Protein AF-A0A4J2AGI1-F1 (afdb_monomer_lite)

Structure (mmCIF, N/CA/C/O backbone):
data_AF-A0A4J2AGI1-F1
#
_entry.id   AF-A0A4J2AGI1-F1
#
loop_
_atom_site.group_PDB
_atom_site.id
_atom_site.type_symbol
_atom_site.label_atom_id
_atom_site.label_alt_id
_atom_site.label_comp_id
_atom_site.label_asym_id
_atom_site.label_entity_id
_atom_site.label_seq_id
_atom_site.pdbx_PDB_ins_code
_atom_site.Cartn_x
_atom_site.Cartn_y
_atom_site.Cartn_z
_atom_site.occupancy
_atom_site.B_iso_or_equiv
_atom_site.auth_seq_id
_atom_site.auth_comp_id
_atom_site.auth_asym_id
_atom_site.auth_atom_id
_atom_site.pdbx_PDB_model_num
ATOM 1 N N . MET A 1 1 ? -63.709 1.664 -23.339 1.00 34.25 1 MET A N 1
ATOM 2 C CA . MET A 1 1 ? -62.750 1.274 -22.285 1.00 34.25 1 MET A CA 1
ATOM 3 C C . MET A 1 1 ? -61.351 1.626 -22.786 1.00 34.25 1 MET A C 1
ATOM 5 O O . MET A 1 1 ? -61.022 1.152 -23.857 1.00 34.25 1 MET A O 1
ATOM 9 N N . ASN A 1 2 ? -60.652 2.534 -22.078 1.00 32.28 2 ASN A N 1
ATOM 10 C CA . ASN A 1 2 ? -59.191 2.783 -21.959 1.00 32.28 2 ASN A CA 1
ATOM 11 C C . ASN A 1 2 ? -58.245 2.462 -23.140 1.00 32.28 2 ASN A C 1
ATOM 13 O O . ASN A 1 2 ? -58.296 1.367 -23.664 1.00 32.28 2 ASN A O 1
ATOM 17 N N . LYS A 1 3 ? -57.196 3.211 -23.510 1.00 41.03 3 LYS A N 1
ATOM 18 C CA . LYS A 1 3 ? -56.426 4.419 -23.096 1.00 41.03 3 LYS A CA 1
ATOM 19 C C . LYS A 1 3 ? -55.188 4.329 -24.048 1.00 41.03 3 LYS A C 1
ATOM 21 O O . LYS A 1 3 ? -54.791 3.216 -24.353 1.00 41.03 3 LYS A O 1
ATOM 26 N N . LYS A 1 4 ? -54.497 5.331 -24.591 1.00 35.00 4 LYS A N 1
ATOM 27 C CA . LYS A 1 4 ? -53.924 6.588 -24.091 1.00 35.00 4 LYS A CA 1
ATOM 28 C C . LYS A 1 4 ? -53.302 7.296 -25.314 1.00 35.00 4 LYS A C 1
ATOM 30 O O . LYS A 1 4 ? -52.856 6.641 -26.249 1.00 35.00 4 LYS A O 1
ATOM 35 N N . LYS A 1 5 ? -53.252 8.625 -25.258 1.00 47.88 5 LYS A N 1
ATOM 36 C CA . LYS A 1 5 ? -52.569 9.518 -26.205 1.00 47.88 5 LYS A CA 1
ATOM 37 C C . LYS A 1 5 ? -51.050 9.288 -26.181 1.00 47.88 5 LYS A C 1
ATOM 39 O O . LYS A 1 5 ? -50.506 9.131 -25.090 1.00 47.88 5 LYS A O 1
ATOM 44 N N . LEU A 1 6 ? -50.378 9.402 -27.329 1.00 32.31 6 LEU A N 1
ATOM 45 C CA . LEU A 1 6 ? -48.965 9.785 -27.370 1.00 32.31 6 LEU A CA 1
ATOM 46 C C . LEU A 1 6 ? -48.801 10.995 -28.293 1.00 32.31 6 LEU A C 1
ATOM 48 O O . LEU A 1 6 ? -49.177 10.961 -29.462 1.00 32.31 6 LEU A O 1
ATOM 52 N N . LEU A 1 7 ? -48.308 12.077 -27.700 1.00 28.56 7 LEU A N 1
ATOM 53 C CA . LEU A 1 7 ? -47.968 13.338 -28.338 1.00 28.56 7 LEU A CA 1
ATOM 54 C C . LEU A 1 7 ? -46.521 13.235 -28.840 1.00 28.56 7 LEU A C 1
ATOM 56 O O . LEU A 1 7 ? -45.643 12.792 -28.101 1.00 28.56 7 LEU A O 1
ATOM 60 N N . VAL A 1 8 ? -46.298 13.641 -30.084 1.00 38.62 8 VAL A N 1
ATOM 61 C CA . VAL A 1 8 ? -44.985 13.801 -30.718 1.00 38.62 8 VAL A CA 1
ATOM 62 C C . VAL A 1 8 ? -44.368 15.127 -30.258 1.00 38.62 8 VAL A C 1
ATOM 64 O O . VAL A 1 8 ? -45.059 16.141 -30.275 1.00 38.62 8 VAL A O 1
ATOM 67 N N . CYS A 1 9 ? -43.073 15.140 -29.927 1.00 27.78 9 CYS A N 1
ATOM 68 C CA . CYS A 1 9 ? -42.240 16.346 -29.977 1.00 27.78 9 CYS A CA 1
ATOM 69 C C . CYS A 1 9 ? -40.932 16.020 -30.706 1.00 27.78 9 CYS A C 1
ATOM 71 O O . CYS A 1 9 ? -40.222 15.082 -30.352 1.00 27.78 9 CYS A O 1
ATOM 73 N N . ALA A 1 10 ? -40.684 16.788 -31.763 1.00 33.75 10 ALA A N 1
ATOM 74 C CA . ALA A 1 10 ? -39.599 16.657 -32.720 1.00 33.75 10 ALA A CA 1
ATOM 75 C C . ALA A 1 10 ? -38.269 17.222 -32.196 1.00 33.75 10 ALA A C 1
ATOM 77 O O . ALA A 1 10 ? -38.260 18.171 -31.415 1.00 33.75 10 ALA A O 1
ATOM 78 N N . VAL A 1 11 ? -37.155 16.724 -32.738 1.00 26.16 11 VAL A N 1
ATOM 79 C CA . VAL A 1 11 ? -35.930 17.518 -32.895 1.00 26.16 11 VAL A CA 1
ATOM 80 C C . VAL A 1 11 ? -35.631 17.578 -34.387 1.00 26.16 11 VAL A C 1
ATOM 82 O O . VAL A 1 11 ? -35.479 16.555 -35.051 1.00 26.16 11 VAL A O 1
ATOM 85 N N . ALA A 1 12 ? -35.646 18.798 -34.912 1.00 35.53 12 ALA A N 1
ATOM 86 C CA . ALA A 1 12 ? -35.369 19.121 -36.298 1.00 35.53 12 ALA A CA 1
ATOM 87 C C . ALA A 1 12 ? -33.876 18.937 -36.607 1.00 35.53 12 ALA A C 1
ATOM 89 O O . ALA A 1 12 ? -33.026 19.426 -35.866 1.00 35.53 12 ALA A O 1
ATOM 90 N N . LEU A 1 13 ? -33.569 18.295 -37.735 1.00 28.47 13 LEU A N 1
ATOM 91 C CA . LEU A 1 13 ? -32.273 18.419 -38.396 1.00 28.47 13 LEU A CA 1
ATOM 92 C C . LEU A 1 13 ? -32.445 19.379 -39.570 1.00 28.47 13 LEU A C 1
ATOM 94 O O . LEU A 1 13 ? -33.208 19.129 -40.503 1.00 28.47 13 LEU A O 1
ATOM 98 N N . SER A 1 14 ? -31.763 20.516 -39.464 1.00 35.59 14 SER A N 1
ATOM 99 C CA . SER A 1 14 ? -31.650 21.530 -40.501 1.00 35.59 14 SER A CA 1
ATOM 100 C C . SER A 1 14 ? -31.028 20.940 -41.763 1.00 35.59 14 SER A C 1
ATOM 102 O O . SER A 1 14 ? -29.956 20.338 -41.735 1.00 35.59 14 SER A O 1
ATOM 104 N N . THR A 1 15 ? -31.724 21.169 -42.866 1.00 38.09 15 THR A N 1
ATOM 105 C CA . THR A 1 15 ? -31.337 20.908 -44.247 1.00 38.09 15 THR A CA 1
ATOM 106 C C . THR A 1 15 ? -29.978 21.509 -44.604 1.00 38.09 15 THR A C 1
ATOM 108 O O . THR A 1 15 ? -29.780 22.713 -44.440 1.00 38.09 15 THR A O 1
ATOM 111 N N . VAL A 1 16 ? -29.109 20.718 -45.233 1.00 34.44 16 VAL A N 1
ATOM 112 C CA . VAL A 1 16 ? -28.190 21.230 -46.258 1.00 34.44 16 VAL A CA 1
ATOM 113 C C . VAL A 1 16 ? -28.470 20.422 -47.516 1.00 34.44 16 VAL A C 1
ATOM 115 O O . VAL A 1 16 ? -28.308 19.205 -47.540 1.00 34.44 16 VAL A O 1
ATOM 118 N N . GLY A 1 17 ? -29.036 21.109 -48.505 1.00 38.81 17 GLY A N 1
ATOM 119 C CA . GLY A 1 17 ? -29.534 20.513 -49.732 1.00 38.81 17 GLY A CA 1
ATOM 120 C C . GLY A 1 17 ? -28.419 19.984 -50.623 1.00 38.81 17 GLY A C 1
ATOM 121 O O . GLY A 1 17 ? -27.343 20.569 -50.719 1.00 38.81 17 GLY A O 1
ATOM 122 N N . VAL A 1 18 ? -28.735 18.911 -51.338 1.00 35.31 18 VAL A N 1
ATOM 123 C CA . VAL A 1 18 ? -28.045 18.541 -52.569 1.00 35.31 18 VAL A CA 1
ATOM 124 C C . VAL A 1 18 ? -29.117 18.422 -53.644 1.00 35.31 18 VAL A C 1
ATOM 126 O O . VAL A 1 18 ? -30.102 17.703 -53.483 1.00 35.31 18 VAL A O 1
ATOM 129 N N . VAL A 1 19 ? -28.942 19.212 -54.701 1.00 33.69 19 VAL A N 1
ATOM 130 C CA . VAL A 1 19 ? -29.772 19.219 -55.906 1.00 33.69 19 VAL A CA 1
ATOM 131 C C . VAL A 1 19 ? -29.754 17.824 -56.527 1.00 33.69 19 VAL A C 1
ATOM 133 O O . VAL A 1 19 ? -28.694 17.263 -56.797 1.00 33.69 19 VAL A O 1
ATOM 136 N N . SER A 1 20 ? -30.942 17.267 -56.732 1.00 36.00 20 SER A N 1
ATOM 137 C CA . SER A 1 20 ? -31.184 15.981 -57.369 1.00 36.00 20 SER A CA 1
ATOM 138 C C . SER A 1 20 ? -31.114 16.095 -58.893 1.00 36.00 20 SER A C 1
ATOM 140 O O . SER A 1 20 ? -31.719 16.980 -59.492 1.00 36.00 20 SER A O 1
ATOM 142 N N . THR A 1 21 ? -30.448 15.136 -59.536 1.00 38.19 21 THR A N 1
ATOM 143 C CA . THR A 1 21 ? -30.857 14.677 -60.869 1.00 38.19 21 THR A CA 1
ATOM 144 C C . THR A 1 21 ? -31.382 13.255 -60.694 1.00 38.19 21 THR A C 1
ATOM 146 O O . THR A 1 21 ? -30.681 12.371 -60.209 1.00 38.19 21 THR A O 1
ATOM 149 N N . ILE A 1 22 ? -32.679 13.093 -60.945 1.00 40.16 22 ILE A N 1
ATOM 150 C CA . ILE A 1 22 ? -33.419 11.832 -60.865 1.00 40.16 22 ILE A CA 1
ATOM 151 C C . ILE A 1 22 ? -33.394 11.181 -62.246 1.00 40.16 22 ILE A C 1
ATOM 153 O O . ILE A 1 22 ? -33.751 11.834 -63.224 1.00 40.16 22 ILE A O 1
ATOM 157 N N . ASP A 1 23 ? -33.019 9.906 -62.314 1.00 30.36 23 ASP A N 1
ATOM 158 C CA . ASP A 1 23 ? -33.399 9.048 -63.433 1.00 30.36 23 ASP A CA 1
ATOM 159 C C . ASP A 1 23 ? -34.321 7.933 -62.925 1.00 30.36 23 ASP A C 1
ATOM 161 O O . ASP A 1 23 ? -34.287 7.524 -61.761 1.00 30.36 23 ASP A O 1
ATOM 165 N N . THR A 1 24 ? -35.239 7.542 -63.793 1.00 46.44 24 THR A N 1
ATOM 166 C CA . THR A 1 24 ? -36.521 6.918 -63.476 1.00 46.44 24 THR A CA 1
ATOM 167 C C . THR A 1 24 ? -36.356 5.423 -63.225 1.00 46.44 24 THR A C 1
ATOM 169 O O . THR A 1 24 ? -36.633 4.594 -64.082 1.00 46.44 24 THR A O 1
ATOM 172 N N . ALA A 1 25 ? -35.928 5.061 -62.022 1.00 40.94 25 ALA A N 1
ATOM 173 C CA . ALA A 1 25 ? -36.174 3.756 -61.420 1.00 40.94 25 ALA A CA 1
ATOM 174 C C . ALA A 1 25 ? -36.061 3.929 -59.906 1.00 40.94 25 ALA A C 1
ATOM 176 O O . ALA A 1 25 ? -35.028 4.360 -59.403 1.00 40.94 25 ALA A O 1
ATOM 177 N N . GLY A 1 26 ? -37.143 3.654 -59.178 1.00 43.38 26 GLY A N 1
ATOM 178 C CA . GLY A 1 26 ? -37.240 3.852 -57.731 1.00 43.38 26 GLY A CA 1
ATOM 179 C C . GLY A 1 26 ? -36.349 2.908 -56.923 1.00 43.38 26 GLY A C 1
ATOM 180 O O . GLY A 1 26 ? -36.850 2.017 -56.246 1.00 43.38 26 GLY A O 1
ATOM 181 N N . VAL A 1 27 ? -35.038 3.123 -56.964 1.00 38.75 27 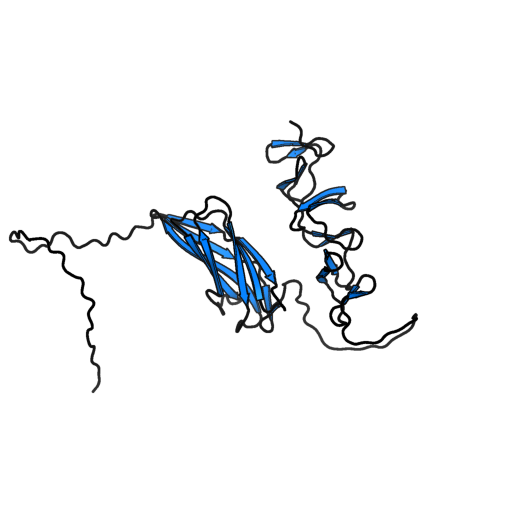VAL A N 1
ATOM 182 C CA . VAL A 1 27 ? -34.064 2.550 -56.040 1.00 38.75 27 VAL A CA 1
ATOM 183 C C . VAL A 1 27 ? -33.164 3.698 -55.622 1.00 38.75 27 VAL A C 1
ATOM 185 O O . VAL A 1 27 ? -32.377 4.193 -56.419 1.00 38.75 27 VAL A O 1
ATOM 188 N N . LEU A 1 28 ? -33.300 4.147 -54.377 1.00 39.59 28 LEU A N 1
ATOM 189 C CA . LEU A 1 28 ? -32.298 5.008 -53.762 1.00 39.59 28 LEU A CA 1
ATOM 190 C C . LEU A 1 28 ? -31.005 4.180 -53.657 1.00 39.59 28 LEU A C 1
ATOM 192 O O . LEU A 1 28 ? -30.997 3.209 -52.893 1.00 39.59 28 LEU A O 1
ATOM 196 N N . PRO A 1 29 ? -29.914 4.490 -54.384 1.00 42.41 29 PRO A N 1
ATOM 197 C CA . PRO A 1 29 ? -28.618 4.001 -53.961 1.00 42.41 29 PRO A CA 1
ATOM 198 C C . PRO A 1 29 ? -28.265 4.792 -52.698 1.00 42.41 29 PRO A C 1
ATOM 200 O O . PRO A 1 29 ? -28.621 5.960 -52.574 1.00 42.41 29 PRO A O 1
ATOM 203 N N . PHE A 1 30 ? -27.553 4.178 -51.765 1.00 43.00 30 PHE A N 1
ATOM 204 C CA . PHE A 1 30 ? -27.130 4.799 -50.505 1.00 43.00 30 PHE A CA 1
ATOM 205 C C . PHE A 1 30 ? -28.230 4.856 -49.438 1.00 43.00 30 PHE A C 1
ATOM 207 O O . PHE A 1 30 ? -28.726 5.902 -49.024 1.00 43.00 30 PHE A O 1
ATOM 214 N N . SER A 1 31 ? -28.512 3.677 -48.882 1.00 44.78 31 SER A N 1
ATOM 215 C CA . SER A 1 31 ? -28.779 3.598 -47.448 1.00 44.78 31 SER A CA 1
ATOM 216 C C . SER A 1 31 ? -27.570 4.210 -46.733 1.00 44.78 31 SER A C 1
ATOM 218 O O . SER A 1 31 ? -26.442 3.789 -46.993 1.00 44.78 31 SER A O 1
ATOM 220 N N . ALA A 1 32 ? -27.775 5.211 -45.874 1.00 39.62 32 ALA A N 1
ATOM 221 C CA . ALA A 1 32 ? -26.716 5.705 -45.003 1.00 39.62 32 ALA A CA 1
ATOM 222 C C . ALA A 1 32 ? -26.249 4.532 -44.128 1.00 39.62 32 ALA A C 1
ATOM 224 O O . ALA A 1 32 ? -26.933 4.139 -43.185 1.00 39.62 32 ALA A O 1
ATOM 225 N N . GLN A 1 33 ? -25.125 3.911 -44.487 1.00 38.88 33 GLN A N 1
ATOM 226 C CA . GLN A 1 33 ? -24.438 2.996 -43.593 1.00 38.88 33 GLN A CA 1
ATOM 227 C C . GLN A 1 33 ? -23.827 3.860 -42.502 1.00 38.88 33 GLN A C 1
ATOM 229 O O . GLN A 1 33 ? -22.860 4.586 -42.732 1.00 38.88 33 GLN A O 1
ATOM 234 N N . THR A 1 34 ? -24.411 3.810 -41.310 1.00 39.75 34 THR A N 1
ATOM 235 C CA . THR A 1 34 ? -23.716 4.231 -40.102 1.00 39.75 34 THR A CA 1
ATOM 236 C C . THR A 1 34 ? -22.490 3.331 -39.991 1.00 39.75 34 THR A C 1
ATOM 238 O O . THR A 1 34 ? -22.603 2.156 -39.644 1.00 39.75 34 THR A O 1
ATOM 241 N N . VAL A 1 35 ? -21.321 3.846 -40.373 1.00 37.91 35 VAL A N 1
ATOM 242 C CA . VAL A 1 35 ? -20.049 3.159 -40.154 1.00 37.91 35 VAL A CA 1
ATOM 243 C C . VAL A 1 35 ? -19.810 3.207 -38.650 1.00 37.91 35 VAL A C 1
ATOM 245 O O . VAL A 1 35 ? -19.281 4.183 -38.124 1.00 37.91 35 VAL A O 1
ATOM 248 N N . HIS A 1 36 ? -20.269 2.186 -37.931 1.00 48.62 36 HIS A N 1
ATOM 249 C CA . HIS A 1 36 ? -19.737 1.928 -36.603 1.00 48.62 36 HIS A CA 1
ATOM 250 C C . HIS A 1 36 ? -18.261 1.589 -36.793 1.00 48.62 36 HIS A C 1
ATOM 252 O O . HIS A 1 36 ? -17.931 0.719 -37.599 1.00 48.62 36 HIS A O 1
ATOM 258 N N . ALA A 1 37 ? -17.372 2.308 -36.106 1.00 55.41 37 ALA A N 1
ATOM 259 C CA . ALA A 1 37 ? -15.981 1.900 -36.025 1.00 55.41 37 ALA A CA 1
ATOM 260 C C . ALA A 1 37 ? -15.965 0.485 -35.433 1.00 55.41 37 ALA A C 1
ATOM 262 O O . ALA A 1 37 ? -16.316 0.283 -34.272 1.00 55.41 37 ALA A O 1
ATOM 263 N N . GLU A 1 38 ? -15.661 -0.507 -36.264 1.00 67.75 38 GLU A N 1
ATOM 264 C CA . GLU A 1 38 ? -15.631 -1.895 -35.830 1.00 67.75 38 GLU A CA 1
ATOM 265 C C . GLU A 1 38 ? -14.458 -2.052 -34.855 1.00 67.75 38 GLU A C 1
ATOM 267 O O . GLU A 1 38 ? -13.314 -1.723 -35.186 1.00 67.75 38 GLU A O 1
ATOM 272 N N . ILE A 1 39 ? -14.743 -2.484 -33.623 1.00 72.31 39 ILE A N 1
ATOM 273 C CA . ILE A 1 39 ? -13.706 -2.825 -32.646 1.00 72.31 39 ILE A CA 1
ATOM 274 C C . ILE A 1 39 ? -13.071 -4.126 -33.124 1.00 72.31 39 ILE A C 1
ATOM 276 O O . ILE A 1 39 ? -13.698 -5.181 -33.128 1.00 72.31 39 ILE A O 1
ATOM 280 N N . THR A 1 40 ? -11.809 -4.046 -33.518 1.00 76.38 40 THR A N 1
ATOM 281 C CA . THR A 1 40 ? -11.057 -5.168 -34.093 1.00 76.38 40 THR A CA 1
ATOM 282 C C . THR A 1 40 ? -10.343 -6.005 -33.033 1.00 76.38 40 THR A C 1
ATOM 284 O O . THR A 1 40 ? -10.025 -7.169 -33.274 1.00 76.38 40 THR A O 1
ATOM 287 N N . ARG A 1 41 ? -10.083 -5.430 -31.849 1.00 83.06 41 ARG A N 1
ATOM 288 C CA . ARG A 1 41 ? -9.407 -6.099 -30.728 1.00 83.06 41 ARG A CA 1
ATOM 289 C C . ARG A 1 41 ? -9.730 -5.429 -29.390 1.00 83.06 41 ARG A C 1
ATOM 291 O O . ARG A 1 41 ? -10.002 -4.233 -29.338 1.00 83.06 41 ARG A O 1
ATOM 298 N N . THR A 1 42 ? -9.643 -6.195 -28.303 1.00 84.75 42 THR A N 1
ATOM 299 C CA . THR A 1 42 ? -9.698 -5.696 -26.920 1.00 84.75 42 THR A CA 1
ATOM 300 C C . THR A 1 42 ? -8.341 -5.859 -26.241 1.00 84.75 42 THR A C 1
ATOM 302 O O . THR A 1 42 ? -7.722 -6.918 -26.351 1.00 84.75 42 THR A O 1
ATOM 305 N N . GLU A 1 43 ? -7.898 -4.830 -25.523 1.00 82.81 43 GLU A N 1
ATOM 306 C CA . GLU A 1 43 ? -6.675 -4.840 -24.718 1.00 82.81 43 GLU A CA 1
ATOM 307 C C . GLU A 1 43 ? -7.008 -4.564 -23.252 1.00 82.81 43 GLU A C 1
ATOM 309 O O . GLU A 1 43 ? -7.681 -3.587 -22.931 1.00 82.81 43 GLU A O 1
ATOM 314 N N . ASN A 1 44 ? -6.546 -5.442 -22.360 1.00 81.62 44 ASN A N 1
ATOM 315 C CA . ASN A 1 44 ? -6.793 -5.325 -20.927 1.00 81.62 44 ASN A CA 1
ATOM 316 C C . ASN A 1 44 ? -5.567 -4.729 -20.228 1.00 81.62 44 ASN A C 1
ATOM 318 O O . ASN A 1 44 ? -4.451 -5.222 -20.392 1.00 81.62 44 ASN A O 1
ATOM 322 N N . HIS A 1 45 ? -5.799 -3.724 -19.396 1.00 83.62 45 HIS A N 1
ATOM 323 C CA . HIS A 1 45 ? -4.812 -3.033 -18.582 1.00 83.62 45 HIS A CA 1
ATOM 324 C C . HIS A 1 45 ? -5.139 -3.257 -17.107 1.00 83.62 45 HIS A C 1
ATOM 326 O O . HIS A 1 45 ? -6.253 -2.989 -16.656 1.00 83.62 45 HIS A O 1
ATOM 332 N N . GLU A 1 46 ? -4.170 -3.771 -16.354 1.00 87.19 46 GLU A N 1
ATOM 333 C CA . GLU A 1 46 ? -4.338 -4.013 -14.924 1.00 87.19 46 GLU A CA 1
ATOM 334 C C . GLU A 1 46 ? -4.325 -2.693 -14.143 1.00 87.19 46 GLU A C 1
ATOM 336 O O . GLU A 1 46 ? -3.431 -1.861 -14.319 1.00 87.19 46 GLU A O 1
ATOM 341 N N . VAL A 1 47 ? -5.290 -2.535 -13.237 1.00 87.00 47 VAL A N 1
ATOM 342 C CA . VAL A 1 47 ? -5.296 -1.476 -12.222 1.00 87.00 47 VAL A CA 1
ATOM 343 C C . VAL A 1 47 ? -4.810 -2.067 -10.901 1.00 87.00 47 VAL A C 1
ATOM 345 O O . VAL A 1 47 ? -5.543 -2.778 -10.209 1.00 87.00 47 VAL A O 1
ATOM 348 N N . LYS A 1 48 ? -3.561 -1.769 -10.536 1.00 81.88 48 LYS A N 1
ATOM 349 C CA . LYS A 1 48 ? -3.007 -2.097 -9.216 1.00 81.88 48 LYS A CA 1
ATOM 350 C C . LYS A 1 48 ? -3.536 -1.102 -8.196 1.00 81.88 48 LYS A C 1
ATOM 352 O O . LYS A 1 48 ? -3.810 0.046 -8.537 1.00 81.88 48 LYS A O 1
ATOM 357 N N . SER A 1 49 ? -3.669 -1.522 -6.940 1.00 84.38 49 SER A N 1
ATOM 358 C CA . SER A 1 49 ? -4.171 -0.623 -5.903 1.00 84.38 49 SER A CA 1
ATOM 359 C C . SER A 1 49 ? -3.517 -0.811 -4.541 1.00 84.38 49 SER A C 1
ATOM 361 O O . SER A 1 49 ? -3.111 -1.918 -4.180 1.00 84.38 49 SER A O 1
ATOM 363 N N . LYS A 1 50 ? -3.457 0.277 -3.771 1.00 79.56 50 LYS A N 1
ATOM 364 C CA . LYS A 1 50 ? -3.068 0.289 -2.358 1.00 79.56 50 LYS A CA 1
ATOM 365 C C . LYS A 1 50 ? -4.104 1.069 -1.554 1.00 79.56 50 LYS A C 1
ATOM 367 O O . LYS A 1 50 ? -4.352 2.238 -1.830 1.00 79.56 50 LYS A O 1
ATOM 372 N N . ILE A 1 51 ? -4.696 0.416 -0.556 1.00 80.12 51 ILE A N 1
ATOM 373 C CA . ILE A 1 51 ? -5.687 1.022 0.339 1.00 80.12 51 ILE A CA 1
ATOM 374 C C . ILE A 1 51 ? -4.982 1.557 1.584 1.00 80.12 51 ILE A C 1
ATOM 376 O O . ILE A 1 51 ? -4.192 0.848 2.208 1.00 80.12 51 ILE A O 1
ATOM 380 N N . THR A 1 52 ? -5.307 2.789 1.963 1.00 78.81 52 THR A N 1
ATOM 381 C CA . THR A 1 52 ? -4.864 3.421 3.208 1.00 78.81 52 THR A CA 1
ATOM 382 C C . THR A 1 52 ? -6.090 3.901 3.991 1.00 78.81 52 THR A C 1
ATOM 384 O O . THR A 1 52 ? -6.945 4.565 3.406 1.00 78.81 52 THR A O 1
ATOM 387 N N . PRO A 1 53 ? -6.222 3.600 5.295 1.00 72.75 53 PRO A N 1
ATOM 388 C CA . PRO A 1 53 ? -7.329 4.111 6.102 1.00 72.75 53 PRO A CA 1
ATOM 389 C C . PRO A 1 53 ? -7.326 5.643 6.167 1.00 72.75 53 PRO A C 1
ATOM 391 O O . PRO A 1 53 ? -6.275 6.264 6.324 1.00 72.75 53 PRO A O 1
ATOM 394 N N . GLY A 1 54 ? -8.507 6.245 6.056 1.00 59.69 54 GLY A N 1
ATOM 395 C CA . GLY A 1 54 ? -8.731 7.672 6.271 1.00 59.69 54 GLY A CA 1
ATOM 396 C C . GLY A 1 54 ? -9.107 8.000 7.719 1.00 59.69 54 GLY A C 1
ATOM 397 O O . GLY A 1 54 ? -9.054 7.147 8.607 1.00 59.69 54 GLY A O 1
ATOM 398 N N . SER A 1 55 ? -9.496 9.255 7.970 1.00 67.38 55 SER A N 1
ATOM 399 C CA . SER A 1 55 ? -9.798 9.736 9.328 1.00 67.38 55 SER A CA 1
ATOM 400 C C . SER A 1 55 ? -10.870 8.886 10.018 1.00 67.38 55 SER A C 1
ATOM 402 O O . SER A 1 55 ? -11.893 8.552 9.415 1.00 67.38 55 SER A O 1
ATOM 404 N N . GLU A 1 56 ? -10.614 8.525 11.280 1.00 60.72 56 GLU A N 1
ATOM 405 C CA . GLU A 1 56 ? -11.479 7.689 12.132 1.00 60.72 56 GLU A CA 1
ATOM 406 C C . GLU A 1 56 ? -11.922 6.356 11.503 1.00 60.72 56 GLU A C 1
ATOM 408 O O . GLU A 1 56 ? -12.927 5.772 11.921 1.00 60.72 56 GLU A O 1
ATOM 413 N N . ASN A 1 57 ? -11.198 5.886 10.482 1.00 65.31 57 ASN A N 1
ATOM 414 C CA . ASN A 1 57 ? -11.576 4.770 9.618 1.00 65.31 57 ASN A CA 1
ATOM 415 C C . ASN A 1 57 ? -12.941 4.940 8.923 1.00 65.31 57 ASN A C 1
ATOM 417 O O . ASN A 1 57 ? -13.446 3.995 8.326 1.00 65.31 57 ASN A O 1
ATOM 421 N N . GLY A 1 58 ? -13.551 6.129 8.945 1.00 71.75 58 GLY A N 1
ATOM 422 C CA . GLY A 1 58 ? -14.814 6.393 8.242 1.00 71.75 58 GLY A CA 1
ATOM 423 C C . GLY A 1 58 ? -14.650 6.469 6.721 1.00 71.75 58 GLY A C 1
ATOM 424 O O . GLY A 1 58 ? -15.630 6.523 5.983 1.00 71.75 58 GLY A O 1
ATOM 425 N N . SER A 1 59 ? -13.405 6.483 6.246 1.00 83.44 59 SER A N 1
ATOM 426 C CA . SER A 1 59 ? -13.036 6.531 4.837 1.00 83.44 59 SER A CA 1
ATOM 427 C C . SER A 1 59 ? -11.781 5.713 4.559 1.00 83.44 59 SER A C 1
ATOM 429 O O . SER A 1 59 ? -11.072 5.304 5.480 1.00 83.44 59 SER A O 1
ATOM 431 N N . ILE A 1 60 ? -11.511 5.486 3.279 1.00 82.69 60 ILE A N 1
ATOM 432 C CA . ILE A 1 60 ? -10.250 4.973 2.757 1.00 82.69 60 ILE A CA 1
ATOM 433 C C . ILE A 1 60 ? -9.754 5.871 1.629 1.00 82.69 60 ILE A C 1
ATOM 435 O O . ILE A 1 60 ? -10.546 6.396 0.848 1.00 82.69 60 ILE A O 1
ATOM 439 N N . TYR A 1 61 ? -8.438 5.987 1.533 1.00 82.50 61 TYR A N 1
ATOM 440 C CA . TYR A 1 61 ? -7.717 6.481 0.370 1.00 82.50 61 TYR A CA 1
ATOM 441 C C . TYR A 1 61 ? -7.221 5.297 -0.450 1.00 82.50 61 TYR A C 1
ATOM 443 O O . TYR A 1 61 ? -6.850 4.258 0.103 1.00 82.50 61 TYR A O 1
ATOM 451 N N . VAL A 1 62 ? -7.227 5.444 -1.768 1.00 88.81 62 VAL A N 1
ATOM 452 C CA . VAL A 1 62 ? -6.905 4.363 -2.694 1.00 88.81 62 VAL A CA 1
ATOM 453 C C . VAL A 1 62 ? -5.966 4.895 -3.757 1.00 88.81 62 VAL A C 1
ATOM 455 O O . VAL A 1 62 ? -6.382 5.656 -4.627 1.00 88.81 62 VAL A O 1
ATOM 458 N N . ASP A 1 63 ? -4.710 4.472 -3.699 1.00 82.50 63 ASP A N 1
ATOM 459 C CA . ASP A 1 63 ? -3.751 4.730 -4.768 1.00 82.50 63 ASP A CA 1
ATOM 460 C C . ASP A 1 63 ? -3.994 3.699 -5.869 1.00 82.50 63 ASP A C 1
ATOM 462 O O . ASP A 1 63 ? -3.801 2.508 -5.636 1.00 82.50 63 ASP A O 1
ATOM 466 N N . MET A 1 64 ? -4.439 4.137 -7.045 1.00 89.62 64 MET A N 1
ATOM 467 C CA . MET A 1 64 ? -4.628 3.306 -8.234 1.00 89.62 64 MET A CA 1
ATOM 468 C C . MET A 1 64 ? -3.467 3.523 -9.194 1.00 89.62 64 MET A C 1
ATOM 470 O O . MET A 1 64 ? -3.202 4.662 -9.576 1.00 89.62 64 MET A O 1
ATOM 474 N N . THR A 1 65 ? -2.809 2.446 -9.612 1.00 87.75 65 THR A N 1
ATOM 475 C CA . THR A 1 65 ? -1.666 2.480 -10.527 1.00 87.75 65 THR A CA 1
ATOM 476 C C . THR A 1 65 ? -1.973 1.696 -11.795 1.00 87.75 65 THR A C 1
ATOM 478 O O . THR A 1 65 ? -2.345 0.525 -11.730 1.00 87.75 65 THR A O 1
ATOM 481 N N . VAL A 1 66 ? -1.754 2.328 -12.946 1.00 87.56 66 VAL A N 1
ATOM 482 C CA . VAL A 1 66 ? -1.824 1.707 -14.277 1.00 87.56 66 VAL A CA 1
ATOM 483 C C . VAL A 1 66 ? -0.474 1.848 -14.970 1.00 87.56 66 VAL A C 1
ATOM 485 O O . VAL A 1 66 ? 0.145 2.906 -14.890 1.00 87.56 66 VAL A O 1
ATOM 488 N N . GLU A 1 67 ? 0.000 0.790 -15.632 1.00 82.19 67 GLU A N 1
ATOM 489 C CA . GLU A 1 67 ? 1.339 0.754 -16.259 1.00 82.19 67 GLU A CA 1
ATOM 490 C C . GLU A 1 67 ? 1.457 1.691 -17.473 1.00 82.19 67 GLU A C 1
ATOM 492 O O . GLU A 1 67 ? 2.517 2.251 -17.741 1.00 82.19 67 GLU A O 1
ATOM 497 N N . ASN A 1 68 ? 0.367 1.857 -18.220 1.00 86.44 68 ASN A N 1
ATOM 498 C CA . ASN A 1 68 ? 0.227 2.816 -19.311 1.00 86.44 68 ASN A CA 1
ATOM 499 C C . ASN A 1 68 ? -1.264 3.040 -19.615 1.00 86.44 68 ASN A C 1
ATOM 501 O O . ASN A 1 68 ? -2.123 2.281 -19.166 1.00 86.44 68 ASN A O 1
ATOM 505 N N . VAL A 1 69 ? -1.555 4.099 -20.371 1.00 93.50 69 VAL A N 1
ATOM 506 C CA . VAL A 1 69 ? -2.904 4.538 -20.748 1.00 93.50 69 VAL A CA 1
ATOM 507 C C . VAL A 1 69 ? -2.893 4.878 -22.248 1.00 93.50 69 VAL A C 1
ATOM 509 O O . VAL A 1 69 ? -2.698 6.041 -22.616 1.00 93.50 69 VAL A O 1
ATOM 512 N N . PRO A 1 70 ? -3.030 3.882 -23.143 1.00 90.12 70 PRO A N 1
ATOM 513 C CA . PRO A 1 70 ? -2.836 4.033 -24.593 1.00 90.12 70 PRO A CA 1
ATOM 514 C C . PRO A 1 70 ? -4.072 4.589 -25.332 1.00 90.12 70 PRO A C 1
ATOM 516 O O . PRO A 1 70 ? -4.354 4.217 -26.468 1.00 90.12 70 PRO A O 1
ATOM 519 N N . VAL A 1 71 ? -4.793 5.508 -24.697 1.00 90.38 71 VAL A N 1
ATOM 520 C CA . VAL A 1 71 ? -6.025 6.131 -25.209 1.00 90.38 71 VAL A CA 1
ATOM 521 C C . VAL A 1 71 ? -5.740 7.433 -25.965 1.00 90.38 71 VAL A C 1
ATOM 523 O O . VAL A 1 71 ? -4.597 7.895 -26.001 1.00 90.38 71 VAL A O 1
ATOM 526 N N . HIS A 1 72 ? -6.756 8.063 -26.569 1.00 88.19 72 HIS A N 1
ATOM 527 C CA . HIS A 1 72 ? -6.552 9.317 -27.315 1.00 88.19 72 HIS A CA 1
ATOM 528 C C . HIS A 1 72 ? -6.213 10.500 -26.397 1.00 88.19 72 HIS A C 1
ATOM 530 O O . HIS A 1 72 ? -5.203 11.177 -26.610 1.00 88.19 72 HIS A O 1
ATOM 536 N N . TYR A 1 73 ? -7.022 10.710 -25.351 1.00 90.50 73 TYR A N 1
ATOM 537 C CA . TYR A 1 73 ? -6.859 11.821 -24.405 1.00 90.50 73 TYR A CA 1
ATOM 538 C C . TYR A 1 73 ? -6.760 11.363 -22.954 1.00 90.50 73 TYR A C 1
ATOM 540 O O . TYR A 1 73 ? -5.756 11.631 -22.297 1.00 90.50 73 TYR A O 1
ATOM 548 N N . HIS A 1 74 ? -7.802 10.719 -22.441 1.00 94.06 74 HIS A N 1
ATOM 549 C CA . HIS A 1 74 ? -7.879 10.256 -21.063 1.00 94.06 74 HIS A CA 1
ATOM 550 C C . HIS A 1 74 ? -8.956 9.185 -20.933 1.00 94.06 74 HIS A C 1
ATOM 552 O O . HIS A 1 74 ? -9.841 9.099 -21.777 1.00 94.06 74 HIS A O 1
ATOM 558 N N . VAL A 1 75 ? -8.898 8.426 -19.846 1.00 95.75 75 VAL A N 1
ATOM 559 C CA . VAL A 1 75 ? -9.942 7.487 -19.432 1.00 95.75 75 VAL A CA 1
ATOM 560 C C . VAL A 1 75 ? -10.303 7.752 -17.975 1.00 95.75 75 VAL A C 1
ATOM 562 O O . VAL A 1 75 ? -9.454 8.172 -17.183 1.00 95.75 75 VAL A O 1
ATOM 565 N N . TYR A 1 76 ? -11.561 7.517 -17.616 1.00 95.88 76 TYR A N 1
ATOM 566 C CA . TYR A 1 76 ? -11.988 7.484 -16.222 1.00 95.88 76 TYR A CA 1
ATOM 567 C C . TYR A 1 76 ? -11.996 6.041 -15.731 1.00 95.88 76 TYR A C 1
ATOM 569 O O . TYR A 1 76 ? -12.600 5.171 -16.357 1.00 95.88 76 TYR A O 1
ATOM 577 N N . ILE A 1 77 ? -11.323 5.800 -14.609 1.00 96.69 77 ILE A N 1
ATOM 578 C CA . ILE A 1 77 ? -11.351 4.509 -13.924 1.00 96.69 77 ILE A CA 1
ATOM 579 C C . ILE A 1 77 ? -12.211 4.677 -12.678 1.00 96.69 77 ILE A C 1
ATOM 581 O O . ILE A 1 77 ? -11.903 5.491 -11.805 1.00 96.69 77 ILE A O 1
ATOM 585 N N . TYR A 1 78 ? -13.297 3.917 -12.628 1.00 94.88 78 TYR A N 1
ATOM 586 C CA . TYR A 1 78 ? -14.280 3.894 -11.556 1.00 94.88 78 TYR A CA 1
ATOM 587 C C . TYR A 1 78 ? -13.972 2.762 -10.584 1.00 94.88 78 TYR A C 1
ATOM 589 O O . TYR A 1 78 ? -13.397 1.740 -10.963 1.00 94.88 78 TYR A O 1
ATOM 597 N N . ALA A 1 79 ? -14.370 2.942 -9.329 1.00 93.31 79 ALA A N 1
ATOM 598 C CA . ALA A 1 79 ? -14.273 1.921 -8.299 1.00 93.31 79 ALA A CA 1
ATOM 599 C C . ALA A 1 79 ? -15.658 1.585 -7.741 1.00 93.31 79 ALA A C 1
ATOM 601 O O . ALA A 1 79 ? -16.376 2.467 -7.275 1.00 93.31 79 ALA A O 1
ATOM 602 N N . ASP A 1 80 ? -15.994 0.302 -7.706 1.00 91.50 80 ASP A N 1
ATOM 603 C CA . ASP A 1 80 ? -17.189 -0.226 -7.050 1.00 91.50 80 ASP A CA 1
ATOM 604 C C . ASP A 1 80 ? -16.803 -0.897 -5.730 1.00 91.50 80 ASP A C 1
ATOM 606 O O . ASP A 1 80 ? -15.791 -1.593 -5.660 1.00 91.50 80 ASP A O 1
ATOM 610 N N . ILE A 1 81 ? -17.619 -0.744 -4.685 1.00 91.94 81 ILE A N 1
ATOM 611 C CA . ILE A 1 81 ? -17.495 -1.549 -3.463 1.00 91.94 81 ILE A CA 1
ATOM 612 C C . ILE A 1 81 ? -18.293 -2.831 -3.679 1.00 91.94 81 ILE A C 1
ATOM 614 O O . ILE A 1 81 ? -19.517 -2.780 -3.798 1.00 91.94 81 ILE A O 1
ATOM 618 N N . VAL A 1 82 ? -17.613 -3.977 -3.697 1.00 83.06 82 VAL A N 1
ATOM 619 C CA . VAL A 1 82 ? -18.218 -5.285 -3.981 1.00 83.06 82 VAL A CA 1
ATOM 620 C C . VAL A 1 82 ? -18.087 -6.193 -2.771 1.00 83.06 82 VAL A C 1
ATOM 622 O O . VAL A 1 82 ? -16.994 -6.369 -2.234 1.00 83.06 82 VAL A O 1
ATOM 625 N N . ASN A 1 83 ? -19.196 -6.780 -2.324 1.00 89.56 83 ASN A N 1
ATOM 626 C CA . ASN A 1 83 ? -19.185 -7.748 -1.235 1.00 89.56 83 ASN A CA 1
ATOM 627 C C . ASN A 1 83 ? -18.424 -9.008 -1.671 1.00 89.56 83 ASN A C 1
ATOM 629 O O . ASN A 1 83 ? -18.766 -9.636 -2.674 1.00 89.56 83 ASN A O 1
ATOM 633 N N . ALA A 1 84 ? -17.411 -9.399 -0.901 1.00 80.94 84 ALA A N 1
ATOM 634 C CA . ALA A 1 84 ? -16.512 -10.496 -1.240 1.00 80.94 84 ALA A CA 1
ATOM 635 C C . ALA A 1 84 ? -17.210 -11.866 -1.271 1.00 80.94 84 ALA A C 1
ATOM 637 O O . ALA A 1 84 ? -16.772 -12.754 -1.998 1.00 80.94 84 ALA A O 1
ATOM 638 N N . LYS A 1 85 ? -18.299 -12.040 -0.507 1.00 78.31 85 LYS A N 1
ATOM 639 C CA . LYS A 1 85 ? -19.032 -13.312 -0.398 1.00 78.31 85 LYS A CA 1
ATOM 640 C C . LYS A 1 85 ? -20.200 -13.396 -1.370 1.00 78.31 85 LYS A C 1
ATOM 642 O O . LYS A 1 85 ? -20.396 -14.427 -2.001 1.00 78.31 85 LYS A O 1
ATOM 647 N N . THR A 1 86 ? -20.994 -12.332 -1.467 1.00 76.00 86 THR A N 1
ATOM 648 C CA . THR A 1 86 ? -22.244 -12.345 -2.243 1.00 76.00 86 THR A CA 1
ATOM 649 C C . THR A 1 86 ? -22.092 -11.771 -3.647 1.00 76.00 86 THR A C 1
ATOM 651 O O . THR A 1 86 ? -22.983 -11.956 -4.469 1.00 76.00 86 THR A O 1
ATOM 654 N N . GLY A 1 87 ? -21.007 -11.039 -3.924 1.00 76.56 87 GLY A N 1
ATOM 655 C CA . GLY A 1 87 ? -20.824 -10.300 -5.176 1.00 76.56 87 GLY A CA 1
ATOM 656 C C . GLY A 1 87 ? -21.763 -9.099 -5.337 1.00 76.56 87 GLY A C 1
ATOM 657 O O . GLY A 1 87 ? -21.742 -8.448 -6.377 1.00 76.56 87 GLY A O 1
ATOM 658 N N . GLN A 1 88 ? -22.590 -8.789 -4.334 1.00 76.19 88 GLN A N 1
ATOM 659 C CA . GLN A 1 88 ? -23.467 -7.621 -4.371 1.00 76.19 88 GLN A CA 1
ATOM 660 C C . GLN A 1 88 ? -22.646 -6.332 -4.352 1.00 76.19 88 GLN A C 1
ATOM 662 O O . GLN A 1 88 ? -21.632 -6.246 -3.660 1.00 76.19 88 GLN A O 1
ATOM 667 N N . ILE A 1 89 ? -23.128 -5.318 -5.068 1.00 87.12 89 ILE A N 1
ATOM 668 C CA . ILE A 1 89 ? -22.484 -4.008 -5.185 1.00 87.12 89 ILE A CA 1
ATOM 669 C C . ILE A 1 89 ? -23.320 -2.995 -4.390 1.00 87.12 89 ILE A C 1
ATOM 671 O O . ILE A 1 89 ? -24.183 -2.335 -4.969 1.00 87.12 89 ILE A O 1
ATOM 675 N N . PRO A 1 90 ? -23.144 -2.881 -3.057 1.00 80.12 90 PRO A N 1
ATOM 676 C CA . PRO A 1 90 ? -23.893 -1.910 -2.256 1.00 80.12 90 PRO A CA 1
ATOM 677 C C . PRO A 1 90 ? -23.592 -0.462 -2.644 1.00 80.12 90 PRO A C 1
ATOM 679 O O . PRO A 1 90 ? -24.409 0.420 -2.392 1.00 80.12 90 PRO A O 1
ATOM 682 N N . ARG A 1 91 ? -22.426 -0.203 -3.250 1.00 83.75 91 ARG A N 1
ATOM 683 C CA . ARG A 1 91 ? -22.056 1.127 -3.722 1.00 83.75 91 ARG A CA 1
ATOM 684 C C . ARG A 1 91 ? -21.283 1.042 -5.030 1.00 83.75 91 ARG A C 1
ATOM 686 O O . ARG A 1 91 ? -20.138 0.596 -5.052 1.00 83.75 91 ARG A O 1
ATOM 693 N N . LYS A 1 92 ? -21.935 1.479 -6.102 1.00 89.12 92 LYS A N 1
ATOM 694 C CA . LYS A 1 92 ? -21.358 1.595 -7.441 1.00 89.12 92 LYS A CA 1
ATOM 695 C C . LYS A 1 92 ? -20.720 2.971 -7.627 1.00 89.12 92 LYS A C 1
ATOM 697 O O . LYS A 1 92 ? -21.202 3.935 -7.032 1.00 89.12 92 LYS A O 1
ATOM 702 N N . ASP A 1 93 ? -19.667 3.042 -8.435 1.00 87.62 93 ASP A N 1
ATOM 703 C CA . ASP A 1 93 ? -18.964 4.263 -8.832 1.00 87.62 93 ASP A CA 1
ATOM 704 C C . ASP A 1 93 ? -18.619 5.123 -7.608 1.00 87.62 93 ASP A C 1
ATOM 706 O O . ASP A 1 93 ? -18.827 6.336 -7.560 1.00 87.62 93 ASP A O 1
ATOM 710 N N . THR A 1 94 ? -18.136 4.451 -6.560 1.00 90.69 94 THR A N 1
ATOM 711 C CA . THR A 1 94 ? -17.942 5.033 -5.238 1.00 90.69 94 THR A CA 1
ATOM 712 C C . THR A 1 94 ? -16.926 6.171 -5.234 1.00 90.69 94 THR A C 1
ATOM 714 O O . THR A 1 94 ? -16.998 7.033 -4.359 1.00 90.69 94 THR A O 1
ATOM 717 N N . PHE A 1 95 ? -16.005 6.148 -6.193 1.00 92.50 95 PHE A N 1
ATOM 718 C CA . PHE A 1 95 ? -15.174 7.250 -6.648 1.00 92.50 95 PHE A CA 1
ATOM 719 C C . PHE A 1 95 ? -14.660 6.912 -8.055 1.00 92.50 95 PHE A C 1
ATOM 721 O O . PHE A 1 95 ? -14.814 5.784 -8.533 1.00 92.50 95 PHE A O 1
ATOM 728 N N . ASN A 1 96 ? -14.053 7.893 -8.717 1.00 95.56 96 ASN A N 1
ATOM 729 C CA . ASN A 1 96 ? -13.350 7.702 -9.978 1.00 95.56 96 ASN A CA 1
ATOM 730 C C . ASN A 1 96 ? -12.160 8.654 -10.068 1.00 95.56 96 ASN A C 1
ATOM 732 O O . ASN A 1 96 ? -12.162 9.698 -9.422 1.00 95.56 96 ASN A O 1
ATOM 736 N N . GLU A 1 97 ? -11.179 8.297 -10.890 1.00 96.56 97 GLU A N 1
ATOM 737 C CA . GLU A 1 97 ? -10.060 9.175 -11.222 1.00 96.56 97 GLU A CA 1
ATOM 738 C C . GLU A 1 97 ? -9.850 9.243 -12.730 1.00 96.56 97 GLU A C 1
ATOM 740 O O . GLU A 1 97 ? -10.011 8.254 -13.453 1.00 96.56 97 GLU A O 1
ATOM 745 N N . ARG A 1 98 ? -9.448 10.429 -13.193 1.00 95.81 98 ARG A N 1
ATOM 746 C CA . ARG A 1 98 ? -9.055 10.659 -14.581 1.00 95.81 98 ARG A CA 1
ATOM 747 C C . ARG A 1 98 ? -7.588 10.294 -14.774 1.00 95.81 98 ARG A C 1
ATOM 749 O O . ARG A 1 98 ? -6.698 10.881 -14.152 1.00 95.81 98 ARG A O 1
ATOM 756 N N . PHE A 1 99 ? -7.342 9.395 -15.714 1.00 95.56 99 PHE A N 1
ATOM 757 C CA . PHE A 1 99 ? -6.013 9.025 -16.172 1.00 95.56 99 PHE A CA 1
ATOM 758 C C . PHE A 1 99 ? -5.783 9.593 -17.565 1.00 95.56 99 PHE A C 1
ATOM 760 O O . PHE A 1 99 ? -6.381 9.140 -18.539 1.00 95.56 99 PHE A O 1
ATOM 767 N N . ASP A 1 100 ? -4.926 10.607 -17.654 1.00 94.19 100 ASP A N 1
ATOM 768 C CA . ASP A 1 100 ? -4.489 11.140 -18.940 1.00 94.19 100 ASP A CA 1
ATOM 769 C C . ASP A 1 100 ? -3.614 10.122 -19.675 1.00 94.19 100 ASP A C 1
ATOM 771 O O . ASP A 1 100 ? -2.936 9.290 -19.061 1.00 94.19 100 ASP A O 1
ATOM 775 N N . ARG A 1 101 ? -3.629 10.204 -21.007 1.00 93.00 101 ARG A N 1
ATOM 776 C CA . ARG A 1 101 ? -2.819 9.363 -21.884 1.00 93.00 101 ARG A CA 1
ATOM 777 C C . ARG A 1 101 ? -1.365 9.332 -21.413 1.00 93.00 101 ARG A C 1
ATOM 779 O O . ARG A 1 101 ? -0.730 10.373 -21.251 1.00 93.00 101 ARG A O 1
ATOM 786 N N . SER A 1 102 ? -0.821 8.127 -21.281 1.00 90.69 102 SER A N 1
ATOM 787 C CA . SER A 1 102 ? 0.538 7.921 -20.792 1.00 90.69 102 SER A CA 1
ATOM 788 C C . SER A 1 102 ? 1.162 6.657 -21.347 1.00 90.69 102 SER A C 1
ATOM 790 O O . SER A 1 102 ? 0.501 5.634 -21.493 1.00 90.69 102 SER A O 1
ATOM 792 N N . SER A 1 103 ? 2.461 6.717 -21.619 1.00 89.94 103 SER A N 1
ATOM 793 C CA . SER A 1 103 ? 3.292 5.556 -21.950 1.00 89.94 103 SER A CA 1
ATOM 794 C C . SER A 1 103 ? 4.098 5.036 -20.756 1.00 89.94 103 SER A C 1
ATOM 796 O O . SER A 1 103 ? 4.869 4.096 -20.916 1.00 89.94 103 SER A O 1
ATOM 798 N N . VAL A 1 104 ? 3.966 5.670 -19.588 1.00 86.88 104 VAL A N 1
ATOM 799 C CA . VAL A 1 104 ? 4.652 5.311 -18.339 1.00 86.88 104 VAL A CA 1
ATOM 800 C C . VAL A 1 104 ? 3.641 5.084 -17.214 1.00 86.88 104 VAL A C 1
ATOM 802 O O . VAL A 1 104 ? 2.515 5.595 -17.314 1.00 86.88 104 VAL A O 1
ATOM 805 N N . PRO A 1 105 ? 4.032 4.388 -16.130 1.00 84.94 105 PRO A N 1
ATOM 806 C CA . PRO A 1 105 ? 3.123 4.139 -15.027 1.00 84.94 105 PRO A CA 1
ATOM 807 C C . PRO A 1 105 ? 2.615 5.434 -14.393 1.00 84.94 105 PRO A C 1
ATOM 809 O O . PRO A 1 105 ? 3.394 6.344 -14.107 1.00 84.94 105 PRO A O 1
ATOM 812 N N . ILE A 1 106 ? 1.305 5.508 -14.157 1.00 86.25 106 ILE A N 1
ATOM 813 C CA . ILE A 1 106 ? 0.659 6.626 -13.465 1.00 86.25 106 ILE A CA 1
ATOM 814 C C . ILE A 1 106 ? -0.071 6.097 -12.245 1.00 86.25 106 ILE A C 1
ATOM 816 O O . ILE A 1 106 ? -0.828 5.133 -12.341 1.00 86.25 106 ILE A O 1
ATOM 820 N N . THR A 1 107 ? 0.111 6.796 -11.125 1.00 87.19 107 THR A N 1
ATOM 821 C CA . THR A 1 107 ? -0.652 6.585 -9.898 1.00 87.19 107 THR A CA 1
ATOM 822 C C . THR A 1 107 ? -1.544 7.791 -9.612 1.00 87.19 107 THR A C 1
ATOM 824 O O . THR A 1 107 ? -1.072 8.930 -9.636 1.00 87.19 107 THR A O 1
ATOM 827 N N . LYS A 1 108 ? -2.825 7.549 -9.323 1.00 87.38 108 LYS A N 1
ATOM 828 C CA . LYS A 1 108 ? -3.785 8.557 -8.845 1.00 87.38 108 LYS A CA 1
ATOM 829 C C . LYS A 1 108 ? -4.421 8.084 -7.549 1.00 87.38 108 LYS A C 1
ATOM 831 O O . LYS A 1 108 ? -4.751 6.908 -7.426 1.00 87.38 108 LYS A O 1
ATOM 836 N N . GLN A 1 109 ? -4.582 8.998 -6.600 1.00 88.25 109 GLN A N 1
ATOM 837 C CA . GLN A 1 109 ? -5.211 8.703 -5.321 1.00 88.25 109 GLN A CA 1
ATOM 838 C C . GLN A 1 109 ? -6.660 9.177 -5.341 1.00 88.25 109 GLN A C 1
ATOM 840 O O . GLN A 1 109 ? -6.904 10.374 -5.450 1.00 88.25 109 GLN A O 1
ATOM 845 N N . GLY A 1 110 ? -7.586 8.237 -5.186 1.00 85.88 110 GLY A N 1
ATOM 846 C CA . GLY A 1 110 ? -8.986 8.524 -4.897 1.00 85.88 110 GLY A CA 1
ATOM 847 C C . GLY A 1 110 ? -9.307 8.296 -3.423 1.00 85.88 110 GLY A C 1
ATOM 848 O O . GLY A 1 110 ? -8.460 7.864 -2.634 1.00 85.88 110 GLY A O 1
ATOM 849 N N . TRP A 1 111 ? -10.551 8.556 -3.035 1.00 90.06 111 TRP A N 1
ATOM 850 C CA . TRP A 1 111 ? -11.028 8.271 -1.685 1.00 90.06 111 TRP A CA 1
ATOM 851 C C . TRP A 1 111 ? -12.503 7.886 -1.681 1.00 90.06 111 TRP A C 1
ATOM 853 O O . TRP A 1 111 ? -13.270 8.290 -2.552 1.00 90.06 111 TRP A O 1
ATOM 863 N N . THR A 1 112 ? -12.916 7.119 -0.677 1.00 89.88 112 THR A N 1
ATOM 864 C CA . THR A 1 112 ? -14.327 6.800 -0.444 1.00 89.88 112 THR A CA 1
ATOM 865 C C . THR A 1 112 ? -14.633 6.600 1.037 1.00 89.88 112 THR A C 1
ATOM 867 O O . THR A 1 112 ? -13.732 6.404 1.844 1.00 89.88 112 THR A O 1
ATOM 870 N N . ASN A 1 113 ? -15.914 6.647 1.398 1.00 90.25 113 ASN A N 1
ATOM 871 C CA . ASN A 1 113 ? -16.448 6.282 2.708 1.00 90.25 113 ASN A CA 1
ATOM 872 C C . ASN A 1 113 ? -17.388 5.070 2.606 1.00 90.25 113 ASN A C 1
ATOM 874 O O . ASN A 1 113 ? -17.674 4.572 1.516 1.00 90.25 113 ASN A O 1
ATOM 878 N N . PHE A 1 114 ? -17.901 4.608 3.742 1.00 89.94 114 PHE A N 1
ATOM 879 C CA . PHE A 1 114 ? -18.765 3.423 3.802 1.00 89.94 114 PHE A CA 1
ATOM 880 C C . PHE A 1 114 ? -20.207 3.760 4.174 1.00 89.94 114 PHE A C 1
ATOM 882 O O . PHE A 1 114 ? -20.916 2.935 4.746 1.00 89.94 114 PHE A O 1
ATOM 889 N N . ALA A 1 115 ? -20.652 4.974 3.834 1.00 85.50 115 ALA A N 1
ATOM 890 C CA . ALA A 1 115 ? -22.024 5.395 4.071 1.00 85.50 115 ALA A CA 1
ATOM 891 C C . ALA A 1 115 ? -23.005 4.413 3.413 1.00 85.50 115 ALA A C 1
ATOM 893 O O . ALA A 1 115 ? -22.927 4.173 2.206 1.00 85.50 115 ALA A O 1
ATOM 894 N N . ASN A 1 116 ? -23.927 3.860 4.204 1.00 85.38 116 ASN A N 1
ATOM 895 C CA . ASN A 1 116 ? -24.908 2.852 3.774 1.00 85.38 116 ASN A CA 1
ATOM 896 C C . ASN A 1 116 ? -24.309 1.540 3.226 1.00 85.38 116 ASN A C 1
ATOM 898 O O . ASN A 1 116 ? -25.023 0.765 2.589 1.00 85.38 116 ASN A O 1
ATOM 902 N N . VAL A 1 117 ? -23.023 1.269 3.461 1.00 88.75 117 VAL A N 1
ATOM 903 C CA . VAL A 1 117 ? -22.421 -0.035 3.163 1.00 88.75 117 VAL A CA 1
ATOM 904 C C . VAL A 1 117 ? -22.664 -0.944 4.371 1.00 88.75 117 VAL A C 1
ATOM 906 O O . VAL A 1 117 ? -22.249 -0.581 5.474 1.00 88.75 117 VAL A O 1
ATOM 909 N N . PRO A 1 118 ? -23.352 -2.089 4.202 1.00 85.81 118 PRO A N 1
ATOM 910 C CA . PRO A 1 118 ? -23.579 -3.024 5.296 1.00 85.81 118 PRO A CA 1
ATOM 911 C C . PRO A 1 118 ? -22.276 -3.585 5.864 1.00 85.81 118 PRO A C 1
ATOM 913 O O . PRO A 1 118 ? -21.231 -3.560 5.216 1.00 85.81 118 PRO A O 1
ATOM 916 N N . ASP A 1 119 ? -22.367 -4.155 7.058 1.00 88.06 119 ASP A N 1
ATOM 917 C CA . ASP A 1 119 ? -21.250 -4.878 7.646 1.00 88.06 119 ASP A CA 1
ATOM 918 C C . ASP A 1 119 ? -20.900 -6.115 6.810 1.00 88.06 119 ASP A C 1
ATOM 920 O O . ASP A 1 119 ? -21.772 -6.877 6.380 1.00 88.06 119 ASP A O 1
ATOM 924 N N . GLY A 1 120 ? -19.607 -6.343 6.598 1.00 84.19 120 GLY A N 1
ATOM 925 C CA . GLY A 1 120 ? -19.137 -7.471 5.806 1.00 84.19 120 GLY A CA 1
ATOM 926 C C . GLY A 1 120 ? -17.717 -7.313 5.285 1.00 84.19 120 GLY A C 1
ATOM 927 O O . GLY A 1 120 ? -17.020 -6.350 5.587 1.00 84.19 120 GLY A O 1
ATOM 928 N N . GLU A 1 121 ? -17.293 -8.283 4.482 1.00 85.38 121 GLU A N 1
ATOM 929 C CA . GLU A 1 121 ? -16.018 -8.246 3.765 1.00 85.38 121 GLU A CA 1
ATOM 930 C C . GLU A 1 121 ? -16.252 -7.778 2.331 1.00 85.38 121 GLU A C 1
ATOM 932 O O . GLU A 1 121 ? -17.163 -8.254 1.648 1.00 85.38 121 GLU A O 1
ATOM 937 N N . TYR A 1 122 ? -15.416 -6.856 1.877 1.00 89.06 122 TYR A N 1
ATOM 938 C CA . TYR A 1 122 ? -15.539 -6.155 0.611 1.00 89.06 122 TYR A CA 1
ATOM 939 C C . TYR A 1 122 ? -14.191 -6.075 -0.099 1.00 89.06 122 TYR A C 1
ATOM 941 O O . TYR A 1 122 ? -13.136 -6.224 0.509 1.00 89.06 122 TYR A O 1
ATOM 949 N N . TYR A 1 123 ? -14.219 -5.819 -1.398 1.00 86.88 123 TYR A N 1
ATOM 950 C CA . TYR A 1 123 ? -13.068 -5.363 -2.170 1.00 86.88 123 TYR A CA 1
ATOM 951 C C . TYR A 1 123 ? -13.515 -4.240 -3.106 1.00 86.88 123 TYR A C 1
ATOM 953 O O . TYR A 1 123 ? -14.708 -4.090 -3.383 1.00 86.88 123 TYR A O 1
ATOM 961 N N . LEU A 1 124 ? -12.562 -3.450 -3.593 1.00 94.12 124 LEU A N 1
ATOM 962 C CA . LEU A 1 124 ? -12.806 -2.493 -4.662 1.00 94.12 124 LEU A CA 1
ATOM 963 C C . LEU A 1 124 ? -12.622 -3.185 -6.004 1.00 94.12 124 LEU A C 1
ATOM 965 O O . LEU A 1 124 ? -11.573 -3.785 -6.253 1.00 94.12 124 LEU A O 1
ATOM 969 N N . GLN A 1 125 ? -13.634 -3.100 -6.859 1.00 92.38 125 GLN A N 1
ATOM 970 C CA . GLN A 1 125 ? -13.539 -3.502 -8.255 1.00 92.38 125 GLN A CA 1
ATOM 971 C C . GLN A 1 125 ? -13.318 -2.263 -9.114 1.00 92.38 125 GLN A C 1
ATOM 973 O O . GLN A 1 125 ? -14.162 -1.373 -9.134 1.00 92.38 125 GLN A O 1
ATOM 978 N N . PHE A 1 126 ? -12.192 -2.220 -9.821 1.00 93.81 126 PHE A N 1
ATOM 979 C CA . PHE A 1 126 ? -11.861 -1.127 -10.728 1.00 93.81 126 PHE A CA 1
ATOM 980 C C . PHE A 1 126 ? -12.296 -1.472 -12.147 1.00 93.81 126 PHE A C 1
ATOM 982 O O . PHE A 1 126 ? -12.035 -2.587 -12.612 1.00 93.81 126 PHE A O 1
ATOM 989 N N . HIS A 1 127 ? -12.941 -0.523 -12.821 1.00 88.62 127 HIS A N 1
ATOM 990 C CA . HIS A 1 127 ? -13.361 -0.650 -14.215 1.00 88.62 127 HIS A CA 1
ATOM 991 C C . HIS A 1 127 ? -13.284 0.697 -14.941 1.00 88.62 127 HIS A C 1
ATOM 993 O O . HIS A 1 127 ? -13.584 1.747 -14.381 1.00 88.62 127 HIS A O 1
ATOM 999 N N . GLY A 1 128 ? -12.852 0.672 -16.194 1.00 91.31 128 GLY A N 1
ATOM 1000 C CA . GLY A 1 128 ? -12.826 1.824 -17.089 1.00 91.31 128 GLY A CA 1
ATOM 1001 C C . GLY A 1 128 ? -12.635 1.343 -18.518 1.00 91.31 128 GLY A C 1
ATOM 1002 O O . GLY A 1 128 ? -11.930 0.359 -18.740 1.00 91.31 128 GLY A O 1
ATOM 1003 N N . GLU A 1 129 ? -13.275 1.991 -19.484 1.00 91.62 129 GLU A N 1
ATOM 1004 C CA . GLU A 1 129 ? -13.201 1.595 -20.891 1.00 91.62 129 GLU A CA 1
ATOM 1005 C C . GLU A 1 129 ? -13.087 2.834 -21.780 1.00 91.62 129 GLU A C 1
ATOM 1007 O O . GLU A 1 129 ? -13.737 3.844 -21.515 1.00 91.62 129 GLU A O 1
ATOM 1012 N N . ASP A 1 130 ? -12.253 2.753 -22.814 1.00 90.25 130 ASP A N 1
ATOM 1013 C CA . ASP A 1 130 ? -12.160 3.756 -23.879 1.00 90.25 130 ASP A CA 1
ATOM 1014 C C . ASP A 1 130 ? -11.787 3.062 -25.193 1.00 90.25 130 ASP A C 1
ATOM 1016 O O . ASP A 1 130 ? -10.993 2.113 -25.198 1.00 90.25 130 ASP A O 1
ATOM 1020 N N . ASP A 1 131 ? -12.354 3.503 -26.311 1.00 86.44 131 ASP A N 1
ATOM 1021 C CA . ASP A 1 131 ? -12.035 2.979 -27.632 1.00 86.44 131 ASP A CA 1
ATOM 1022 C C . ASP A 1 131 ? -11.174 3.962 -28.432 1.00 86.44 131 ASP A C 1
ATOM 1024 O O . ASP A 1 131 ? -11.482 5.141 -28.596 1.00 86.44 131 ASP A O 1
ATOM 1028 N N . TYR A 1 132 ? -10.056 3.473 -28.967 1.00 85.31 132 TYR A N 1
ATOM 1029 C CA . TYR A 1 132 ? -9.163 4.283 -29.787 1.00 85.31 132 TYR A CA 1
ATOM 1030 C C . TYR A 1 132 ? -8.552 3.451 -30.912 1.00 85.31 132 TYR A C 1
ATOM 1032 O O . TYR A 1 132 ? -8.022 2.365 -30.694 1.00 85.31 132 TYR A O 1
ATOM 1040 N N . ARG A 1 133 ? -8.628 3.970 -32.148 1.00 85.50 133 ARG A N 1
ATOM 1041 C CA . ARG A 1 133 ? -8.135 3.304 -33.373 1.00 85.50 133 ARG A CA 1
ATOM 1042 C C . ARG A 1 133 ? -8.647 1.866 -33.534 1.00 85.50 133 ARG A C 1
ATOM 1044 O O . ARG A 1 133 ? -7.869 0.968 -33.847 1.00 85.50 133 ARG A O 1
ATOM 1051 N N . SER A 1 134 ? -9.948 1.657 -33.322 1.00 85.19 134 SER A N 1
ATOM 1052 C CA . SER A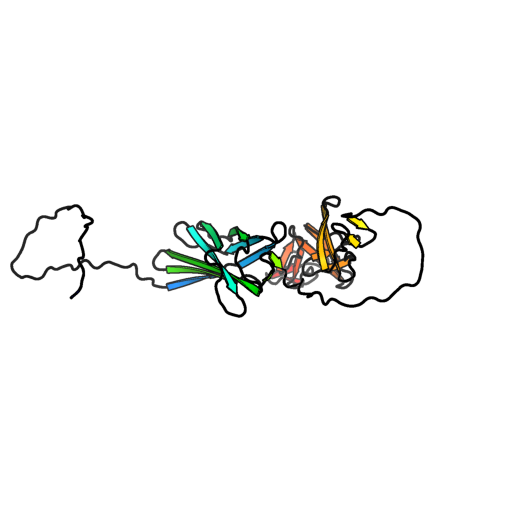 1 134 ? -10.589 0.335 -33.417 1.00 85.19 134 SER A CA 1
ATOM 1053 C C . SER A 1 134 ? -10.080 -0.697 -32.398 1.00 85.19 134 SER A C 1
ATOM 1055 O O . SER A 1 134 ? -10.269 -1.899 -32.598 1.00 85.19 134 SER A O 1
ATOM 1057 N N . VAL A 1 135 ? -9.457 -0.250 -31.304 1.00 86.00 135 VAL A N 1
ATOM 1058 C CA . VAL A 1 135 ? -9.095 -1.074 -30.145 1.00 86.00 135 VAL A CA 1
ATOM 1059 C C . VAL A 1 135 ? -9.905 -0.604 -28.943 1.00 86.00 135 VAL A C 1
ATOM 1061 O O . VAL A 1 135 ? -9.936 0.589 -28.655 1.00 86.00 135 VAL A O 1
ATOM 1064 N N . LEU A 1 136 ? -10.549 -1.539 -28.244 1.00 89.12 136 LEU A N 1
ATOM 1065 C CA . LEU A 1 136 ? -11.206 -1.269 -26.965 1.00 89.12 136 LEU A CA 1
ATOM 1066 C C . LEU A 1 136 ? -10.219 -1.529 -25.828 1.00 89.12 136 LEU A C 1
ATOM 1068 O O . LEU A 1 136 ? -9.837 -2.677 -25.591 1.00 89.12 136 LEU A O 1
ATOM 1072 N N . TYR A 1 137 ? -9.834 -0.478 -25.119 1.00 89.81 137 TYR A N 1
ATOM 1073 C CA . TYR A 1 137 ? -8.960 -0.556 -23.959 1.00 89.81 137 TYR A CA 1
ATOM 1074 C C . TYR A 1 137 ? -9.804 -0.688 -22.696 1.00 89.81 137 TYR A C 1
ATOM 1076 O O . TYR A 1 137 ? -10.604 0.191 -22.388 1.00 89.81 137 TYR A O 1
ATOM 1084 N N . LYS A 1 138 ? -9.628 -1.787 -21.959 1.00 89.81 138 LYS A N 1
ATOM 1085 C CA . LYS A 1 138 ? -10.311 -2.046 -20.686 1.00 89.81 138 LYS A CA 1
ATOM 1086 C C . LYS A 1 138 ? -9.322 -1.962 -19.537 1.00 89.81 138 LYS A C 1
ATOM 1088 O O . LYS A 1 138 ? -8.354 -2.713 -19.496 1.00 89.81 138 LYS A O 1
ATOM 1093 N N . PHE A 1 139 ? -9.596 -1.106 -18.569 1.00 92.62 139 PHE A N 1
ATOM 1094 C CA . PHE A 1 139 ? -8.827 -0.952 -17.343 1.00 92.62 139 PHE A CA 1
ATOM 1095 C C . PHE A 1 139 ? -9.561 -1.680 -16.227 1.00 92.62 139 PHE A C 1
ATOM 1097 O O . PHE A 1 139 ? -10.655 -1.279 -15.843 1.00 92.62 139 PHE A O 1
ATOM 1104 N N . ILE A 1 140 ? -8.997 -2.786 -15.745 1.00 83.38 140 ILE A N 1
ATOM 1105 C CA . ILE A 1 140 ? -9.666 -3.678 -14.795 1.00 83.38 140 ILE A CA 1
ATOM 1106 C C . ILE A 1 140 ? -8.714 -3.995 -13.649 1.00 83.38 140 ILE A C 1
ATOM 1108 O O . ILE A 1 140 ? -7.538 -4.287 -13.858 1.00 83.38 140 ILE A O 1
ATOM 1112 N N . GLY A 1 141 ? -9.221 -3.989 -12.422 1.00 83.62 141 GLY A N 1
ATOM 1113 C CA . GLY A 1 141 ? -8.442 -4.396 -11.260 1.00 83.62 141 GLY A CA 1
ATOM 1114 C C . GLY A 1 141 ? -9.313 -4.782 -10.080 1.00 83.62 141 GLY A C 1
ATOM 1115 O O . GLY A 1 141 ? -10.520 -4.533 -10.059 1.00 83.62 141 GLY A O 1
ATOM 1116 N N . LYS A 1 142 ? -8.686 -5.395 -9.080 1.00 83.88 142 LYS A N 1
ATOM 1117 C CA . LYS A 1 142 ? -9.313 -5.687 -7.790 1.00 83.88 142 LYS A CA 1
ATOM 1118 C C . LYS A 1 142 ? -8.351 -5.328 -6.670 1.00 83.88 142 LYS A C 1
ATOM 1120 O O . LYS A 1 142 ? -7.166 -5.648 -6.750 1.00 83.88 142 LYS A O 1
ATOM 1125 N N . SER A 1 143 ? -8.850 -4.667 -5.634 1.00 86.62 143 SER A N 1
ATOM 1126 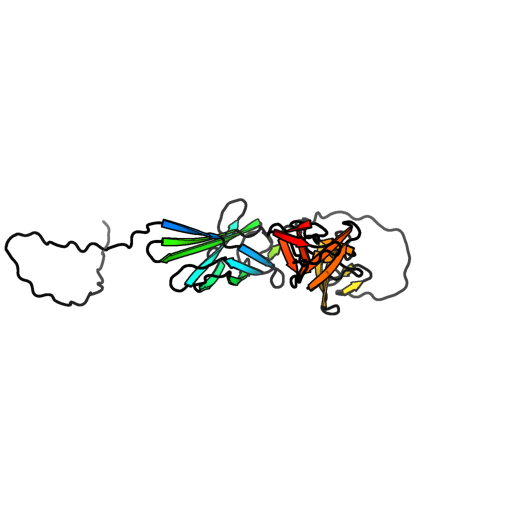C CA . SER A 1 143 ? -8.052 -4.410 -4.437 1.00 86.62 143 SER A CA 1
ATOM 1127 C C . SER A 1 143 ? -7.910 -5.654 -3.566 1.00 86.62 143 SER A C 1
ATOM 1129 O O . SER A 1 143 ? -8.622 -6.646 -3.733 1.00 86.62 143 SER A O 1
ATOM 1131 N N . ALA A 1 144 ? -7.038 -5.559 -2.561 1.00 75.94 144 ALA A N 1
ATOM 1132 C CA . ALA A 1 144 ? -7.116 -6.442 -1.405 1.00 75.94 144 ALA A CA 1
ATOM 1133 C C . ALA A 1 144 ? -8.502 -6.339 -0.744 1.00 75.94 144 ALA A C 1
ATOM 1135 O O . ALA A 1 144 ? -9.152 -5.287 -0.796 1.00 75.94 144 ALA A O 1
ATOM 1136 N N . THR A 1 145 ? -8.943 -7.430 -0.124 1.00 82.19 145 THR A N 1
ATOM 1137 C CA . THR A 1 145 ? -10.180 -7.456 0.655 1.00 82.19 145 THR A CA 1
ATOM 1138 C C . THR A 1 145 ? -10.019 -6.674 1.953 1.00 82.19 145 THR A C 1
ATOM 1140 O O . THR A 1 145 ? -8.952 -6.687 2.564 1.00 82.19 145 THR A O 1
ATOM 1143 N N . PHE A 1 146 ? -11.092 -6.037 2.398 1.00 78.38 146 PHE A N 1
ATOM 1144 C CA . PHE A 1 146 ? -11.177 -5.309 3.656 1.00 78.38 146 PHE A CA 1
ATOM 1145 C C . PHE A 1 146 ? -12.542 -5.507 4.302 1.00 78.38 146 PHE A C 1
ATOM 1147 O O . PHE A 1 146 ? -13.512 -5.865 3.635 1.00 78.38 146 PHE A O 1
ATOM 1154 N N . THR A 1 147 ? -12.630 -5.254 5.601 1.00 83.88 147 THR A N 1
ATOM 1155 C CA . THR A 1 147 ? -13.885 -5.372 6.337 1.00 83.88 147 THR A CA 1
ATOM 1156 C C . THR A 1 147 ? -14.514 -3.995 6.489 1.00 83.88 147 THR A C 1
ATOM 1158 O O . THR A 1 147 ? -13.825 -3.007 6.731 1.00 83.88 147 THR A O 1
ATOM 1161 N N . VAL A 1 148 ? -15.830 -3.922 6.347 1.00 85.88 148 VAL A N 1
ATOM 1162 C CA . VAL A 1 148 ? -16.633 -2.778 6.771 1.00 85.88 148 VAL A CA 1
ATOM 1163 C C . VAL A 1 148 ? -17.423 -3.218 7.992 1.00 85.88 148 VAL A C 1
ATOM 1165 O O . VAL A 1 148 ? -18.055 -4.274 7.970 1.00 85.88 148 VAL A O 1
ATOM 1168 N N . LYS A 1 149 ? -17.352 -2.431 9.063 1.00 86.19 149 LYS A N 1
ATOM 1169 C CA . LYS A 1 149 ? -18.151 -2.626 10.271 1.00 86.19 149 LYS A CA 1
ATOM 1170 C C . LYS A 1 149 ? -18.593 -1.279 10.812 1.00 86.19 149 LYS A C 1
ATOM 1172 O O . LYS A 1 149 ? -17.762 -0.381 10.927 1.00 86.19 149 LYS A O 1
ATOM 1177 N N . ASP A 1 150 ? -19.876 -1.131 11.118 1.00 84.94 150 ASP A N 1
ATOM 1178 C CA . ASP A 1 150 ? -20.462 0.123 11.595 1.00 84.94 150 ASP A CA 1
ATOM 1179 C C . ASP A 1 150 ? -20.132 1.303 10.654 1.00 84.94 150 ASP A C 1
ATOM 1181 O O . ASP A 1 150 ? -19.827 2.413 11.093 1.00 84.94 150 ASP A O 1
ATOM 1185 N N . GLN A 1 151 ? -20.143 1.043 9.337 1.00 84.19 151 GLN A N 1
ATOM 1186 C CA . GLN A 1 151 ? -19.752 1.995 8.280 1.00 84.19 151 GLN A CA 1
ATOM 1187 C C . GLN A 1 151 ? -18.310 2.524 8.407 1.00 84.19 151 GLN A C 1
ATOM 1189 O O . GLN A 1 151 ? -17.983 3.619 7.939 1.00 84.19 151 GLN A O 1
ATOM 1194 N N . LYS A 1 152 ? -17.420 1.743 9.020 1.00 82.69 152 LYS A N 1
ATOM 1195 C CA . LYS A 1 152 ? -15.991 2.038 9.134 1.00 82.69 152 LYS A CA 1
ATOM 1196 C C . LYS A 1 152 ? -15.156 0.927 8.520 1.00 82.69 152 LYS A C 1
ATOM 1198 O O . LYS A 1 152 ? -15.511 -0.247 8.584 1.00 82.69 152 LYS A O 1
ATOM 1203 N N . TYR A 1 153 ? -14.020 1.311 7.956 1.00 80.12 153 TYR A N 1
ATOM 1204 C CA . TYR A 1 153 ? -12.977 0.396 7.528 1.00 80.12 153 TYR A CA 1
ATOM 1205 C C . TYR A 1 153 ? -12.403 -0.352 8.732 1.00 80.12 153 TYR A C 1
ATOM 1207 O O . TYR A 1 153 ? -11.986 0.243 9.727 1.00 80.12 153 TYR A O 1
ATOM 1215 N N . VAL A 1 154 ? -12.331 -1.667 8.607 1.00 75.56 154 VAL A N 1
ATOM 1216 C CA . VAL A 1 154 ? -11.681 -2.572 9.543 1.00 75.56 154 VAL A CA 1
ATOM 1217 C C . VAL A 1 154 ? -10.644 -3.355 8.753 1.00 75.56 154 VAL A C 1
ATOM 1219 O O . VAL A 1 154 ? -10.942 -4.006 7.748 1.00 75.56 154 VAL A O 1
ATOM 1222 N N . ASN A 1 155 ? -9.395 -3.261 9.193 1.00 59.91 155 ASN A N 1
ATOM 1223 C CA . ASN A 1 155 ? -8.291 -3.935 8.534 1.00 59.91 155 ASN A CA 1
ATOM 1224 C C . ASN A 1 155 ? -8.467 -5.464 8.681 1.00 59.91 155 ASN A C 1
ATOM 1226 O O . ASN A 1 155 ? -8.858 -5.907 9.761 1.00 59.91 155 ASN A O 1
ATOM 1230 N N . PRO A 1 156 ? -8.144 -6.308 7.682 1.00 46.88 156 PRO A N 1
ATOM 1231 C CA . PRO A 1 156 ? -8.244 -7.770 7.817 1.00 46.88 156 PRO A CA 1
ATOM 1232 C C . PRO A 1 156 ? -7.448 -8.364 8.995 1.00 46.88 156 PRO A C 1
ATOM 1234 O O . PRO A 1 156 ? -7.732 -9.473 9.437 1.00 46.88 156 PRO A O 1
ATOM 1237 N N . LEU A 1 157 ? -6.476 -7.617 9.534 1.00 42.00 157 LEU A N 1
ATOM 1238 C CA . LEU A 1 157 ? -5.684 -7.986 10.713 1.00 42.00 157 LEU A CA 1
ATOM 1239 C C . LEU A 1 157 ? -6.369 -7.661 12.061 1.00 42.00 157 LEU A C 1
ATOM 1241 O O . LEU A 1 157 ? -5.878 -8.102 13.095 1.00 42.00 157 LEU A O 1
ATOM 1245 N N . ASP A 1 158 ? -7.504 -6.948 12.056 1.00 36.41 158 ASP A N 1
ATOM 1246 C CA . ASP A 1 158 ? -8.260 -6.521 13.250 1.00 36.41 158 ASP A CA 1
ATOM 1247 C C . ASP A 1 158 ? -9.456 -7.435 13.595 1.00 36.41 158 ASP A C 1
ATOM 1249 O O . ASP A 1 158 ? -10.243 -7.114 14.488 1.00 36.41 158 ASP A O 1
ATOM 1253 N N . SER A 1 159 ? -9.629 -8.592 12.937 1.00 28.78 159 SER A N 1
ATOM 1254 C CA . SER A 1 159 ? -10.741 -9.517 13.239 1.00 28.78 159 SER A CA 1
ATOM 1255 C C . SER A 1 159 ? -10.544 -10.315 14.543 1.00 28.78 159 SER A C 1
ATOM 1257 O O . SER A 1 159 ? -10.585 -11.539 14.572 1.00 28.78 159 SER A O 1
ATOM 1259 N N . SER A 1 160 ? -10.391 -9.618 15.671 1.00 27.98 160 SER A N 1
ATOM 1260 C CA . SER A 1 160 ? -10.736 -10.167 16.984 1.00 27.98 160 SER A CA 1
ATOM 1261 C C . SER A 1 160 ? -12.098 -9.614 17.391 1.00 27.98 160 SER A C 1
ATOM 1263 O O . SER A 1 160 ? -12.272 -8.444 17.723 1.00 27.98 160 SER A O 1
ATOM 1265 N N . THR A 1 161 ? -13.119 -10.455 17.282 1.00 25.11 161 THR A N 1
ATOM 1266 C CA . THR A 1 161 ? -14.436 -10.176 17.854 1.00 25.11 161 THR A CA 1
ATOM 1267 C C . THR A 1 161 ? -14.297 -10.153 19.384 1.00 25.11 161 THR A C 1
ATOM 1269 O O . THR A 1 161 ? -13.671 -11.064 19.932 1.00 25.11 161 THR A O 1
ATOM 1272 N N . PRO A 1 162 ? -14.857 -9.163 20.104 1.00 28.88 162 PRO A N 1
ATOM 1273 C CA . PRO A 1 162 ? -14.818 -9.163 21.557 1.00 28.88 162 PRO A CA 1
ATOM 1274 C C . PRO A 1 162 ? -15.807 -10.205 22.076 1.00 28.88 162 PRO A C 1
ATOM 1276 O O . PRO A 1 162 ? -17.011 -10.105 21.843 1.00 28.88 162 PRO A O 1
ATOM 1279 N N . LYS A 1 163 ? -15.289 -11.220 22.769 1.00 25.80 163 LYS A N 1
ATOM 1280 C CA . LYS A 1 163 ? -16.093 -12.089 23.624 1.00 25.80 163 LYS A CA 1
ATOM 1281 C C . LYS A 1 163 ? -16.060 -11.485 25.026 1.00 25.80 163 LYS A C 1
ATOM 1283 O O . LYS A 1 163 ? -15.003 -11.421 25.649 1.00 25.80 163 LYS A O 1
ATOM 1288 N N . GLU A 1 164 ? -17.204 -10.965 25.456 1.00 26.72 164 GLU A N 1
ATOM 1289 C CA . GLU A 1 164 ? -17.457 -10.570 26.841 1.00 26.72 164 GLU A CA 1
ATOM 1290 C C . GLU A 1 164 ? -17.353 -11.785 27.784 1.00 26.72 164 GLU A C 1
ATOM 1292 O O . GLU A 1 164 ? -17.520 -12.925 27.340 1.00 26.72 164 GLU A O 1
ATOM 1297 N N . THR A 1 165 ? -17.144 -11.489 29.078 1.00 23.45 165 THR A N 1
ATOM 1298 C CA . THR A 1 165 ? -17.141 -12.414 30.240 1.00 23.45 165 THR A CA 1
ATOM 1299 C C . THR A 1 165 ? -15.797 -13.163 30.411 1.00 23.45 165 THR A C 1
ATOM 1301 O O . THR A 1 165 ? -15.346 -13.841 29.501 1.00 23.45 165 THR A O 1
ATOM 1304 N N . GLU A 1 166 ? -15.026 -13.085 31.508 1.00 24.58 166 GLU A N 1
ATOM 1305 C CA . GLU A 1 166 ? -15.345 -12.933 32.937 1.00 24.58 166 GLU A CA 1
ATOM 1306 C C . GLU A 1 166 ? -14.090 -12.509 33.758 1.00 24.58 166 GLU A C 1
ATOM 1308 O O . GLU A 1 166 ? -12.951 -12.769 33.367 1.00 24.58 166 GLU A O 1
ATOM 1313 N N . LYS A 1 167 ? -14.302 -11.871 34.918 1.00 30.69 167 LYS A N 1
ATOM 1314 C CA . LYS A 1 167 ? -13.299 -11.493 35.947 1.00 30.69 167 LYS A CA 1
ATOM 1315 C C . LYS A 1 167 ? -12.681 -12.743 36.615 1.00 30.69 167 LYS A C 1
ATOM 1317 O O . LYS A 1 167 ? -13.434 -13.651 36.952 1.00 30.69 167 LYS A O 1
ATOM 1322 N N . PRO A 1 168 ? -11.376 -12.755 36.965 1.00 30.69 168 PRO A N 1
ATOM 1323 C CA . PRO A 1 168 ? -11.026 -12.930 38.385 1.00 30.69 168 PRO A CA 1
ATOM 1324 C C . PRO A 1 168 ? -9.873 -12.038 38.888 1.00 30.69 168 PRO A C 1
ATOM 1326 O O . PRO A 1 168 ? -9.175 -11.352 38.150 1.00 30.69 168 PRO A O 1
ATOM 1329 N N . THR A 1 169 ? -9.767 -12.038 40.212 1.00 22.61 169 THR A N 1
ATOM 1330 C CA . THR A 1 169 ? -9.116 -11.093 41.123 1.00 22.61 169 THR A CA 1
ATOM 1331 C C . THR A 1 169 ? -7.624 -11.385 41.392 1.00 22.61 169 THR A C 1
ATOM 1333 O O . THR A 1 169 ? -7.236 -12.540 41.486 1.00 22.61 169 THR A O 1
ATOM 1336 N N . ALA A 1 170 ? -6.868 -10.283 41.541 1.00 30.81 170 ALA A N 1
ATOM 1337 C CA . ALA A 1 170 ? -5.590 -9.963 42.219 1.00 30.81 170 ALA A CA 1
ATOM 1338 C C . ALA A 1 170 ? -4.686 -11.037 42.868 1.00 30.81 170 ALA A C 1
ATOM 1340 O O . ALA A 1 170 ? -5.210 -11.864 43.601 1.00 30.81 170 ALA A O 1
ATOM 1341 N N . THR A 1 171 ? -3.350 -10.813 42.782 1.00 24.56 171 THR A N 1
ATOM 1342 C CA . THR A 1 171 ? -2.437 -10.564 43.941 1.00 24.56 171 THR A CA 1
ATOM 1343 C C . THR A 1 171 ? -1.155 -9.780 43.534 1.00 24.56 171 THR A C 1
ATOM 1345 O O . THR A 1 171 ? -0.445 -10.217 42.638 1.00 24.56 171 THR A O 1
ATOM 1348 N N . GLU A 1 172 ? -0.937 -8.619 44.187 1.00 32.06 172 GLU A N 1
ATOM 1349 C CA . GLU A 1 172 ? 0.294 -7.897 44.649 1.00 32.06 172 GLU A CA 1
ATOM 1350 C C . GLU A 1 172 ? 1.622 -7.867 43.841 1.00 32.06 172 GLU A C 1
ATOM 1352 O O . GLU A 1 172 ? 2.014 -8.846 43.232 1.00 32.06 172 GLU A O 1
ATOM 1357 N N . THR A 1 173 ? 2.521 -6.866 43.880 1.00 23.84 173 THR A N 1
ATOM 1358 C CA . THR A 1 173 ? 2.605 -5.451 44.315 1.00 23.84 173 THR A CA 1
ATOM 1359 C C . THR A 1 173 ? 3.997 -4.950 43.875 1.00 23.84 173 THR A C 1
ATOM 1361 O O . THR A 1 173 ? 4.999 -5.589 44.175 1.00 23.84 173 THR A O 1
ATOM 1364 N N . SER A 1 174 ? 4.094 -3.787 43.220 1.00 29.56 174 SER A N 1
ATOM 1365 C CA . SER A 1 174 ? 5.075 -2.730 43.554 1.00 29.56 174 SER A CA 1
ATOM 1366 C C . SER A 1 174 ? 4.786 -1.447 42.755 1.00 29.56 174 SER A C 1
ATOM 1368 O O . SER A 1 174 ? 4.778 -1.423 41.529 1.00 29.56 174 SER A O 1
ATOM 1370 N N . LYS A 1 175 ? 4.509 -0.370 43.498 1.00 30.53 175 LYS A N 1
ATOM 1371 C CA . LYS A 1 175 ? 4.401 1.043 43.083 1.00 30.53 175 LYS A CA 1
ATOM 1372 C C . LYS A 1 175 ? 5.271 1.839 44.070 1.00 30.53 175 LYS A C 1
ATOM 1374 O O . LYS A 1 175 ? 5.376 1.399 45.217 1.00 30.53 175 LYS A O 1
ATOM 1379 N N . PRO A 1 176 ? 5.890 2.969 43.684 1.00 37.84 176 PRO A N 1
ATOM 1380 C CA . PRO A 1 176 ? 5.256 4.303 43.835 1.00 37.84 176 PRO A CA 1
ATOM 1381 C C . PRO A 1 176 ? 5.528 5.209 42.597 1.00 37.84 176 PRO A C 1
ATOM 1383 O O . PRO A 1 176 ? 6.507 4.988 41.904 1.00 37.84 176 PRO A O 1
ATOM 1386 N N . ALA A 1 177 ? 4.781 6.249 42.194 1.00 31.80 177 ALA A N 1
ATOM 1387 C CA . ALA A 1 177 ? 3.608 6.984 42.684 1.00 31.80 177 ALA A CA 1
ATOM 1388 C C . ALA A 1 177 ? 2.979 7.777 41.485 1.00 31.80 177 ALA A C 1
ATOM 1390 O O . ALA A 1 177 ? 3.711 8.216 40.609 1.00 31.80 177 ALA A O 1
ATOM 1391 N N . THR A 1 178 ? 1.638 7.774 41.316 1.00 28.03 178 THR A N 1
ATOM 1392 C CA . THR A 1 178 ? 0.710 8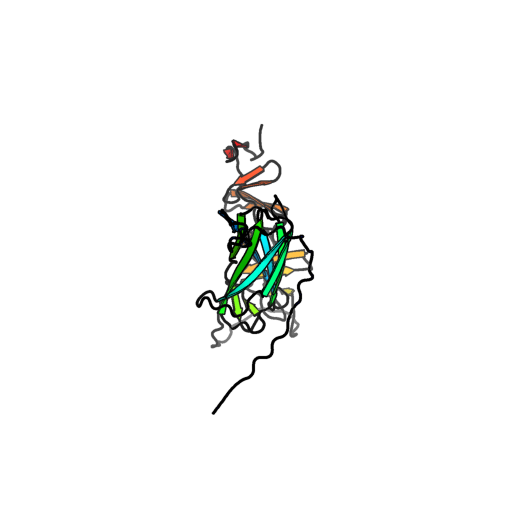.954 41.177 1.00 28.03 178 THR A CA 1
ATOM 1393 C C . THR A 1 178 ? 0.820 9.741 39.857 1.00 28.03 178 THR A C 1
ATOM 1395 O O . THR A 1 178 ? 1.837 10.356 39.591 1.00 28.03 178 THR A O 1
ATOM 1398 N N . ASN A 1 179 ? -0.177 9.731 38.961 1.00 28.52 179 ASN A N 1
ATOM 1399 C CA . ASN A 1 179 ? -1.542 10.249 39.151 1.00 28.52 179 ASN A CA 1
ATOM 1400 C C . ASN A 1 179 ? -2.615 9.460 38.374 1.00 28.52 179 ASN A C 1
ATOM 1402 O O . ASN A 1 179 ? -2.369 8.978 37.274 1.00 28.52 179 ASN A O 1
ATOM 1406 N N . SER A 1 180 ? -3.824 9.393 38.936 1.00 39.81 180 SER A N 1
ATOM 1407 C CA . SER A 1 180 ? -5.046 9.036 38.208 1.00 39.81 180 SER A CA 1
ATOM 1408 C C . SER A 1 180 ? -5.485 10.208 37.327 1.00 39.81 180 SER A C 1
ATOM 1410 O O . SER A 1 180 ? -5.657 11.310 37.840 1.00 39.81 180 SER A O 1
ATOM 1412 N N . SER A 1 181 ? -5.724 9.968 36.037 1.00 30.78 181 SER A N 1
ATOM 1413 C CA . SER A 1 181 ? -6.649 10.760 35.221 1.00 30.78 181 SER A CA 1
ATOM 1414 C C . SER A 1 181 ? -7.038 9.984 33.962 1.00 30.78 181 SER A C 1
ATOM 1416 O O . SER A 1 181 ? -6.199 9.438 33.249 1.00 30.78 181 SER A O 1
ATOM 1418 N N . SER A 1 182 ? -8.338 9.942 33.710 1.00 47.66 182 SER A N 1
ATOM 1419 C CA . SER A 1 182 ? -8.983 9.629 32.440 1.00 47.66 182 SER A CA 1
ATOM 1420 C C . SER A 1 182 ? -8.240 10.184 31.209 1.00 47.66 182 SER A C 1
ATOM 1422 O O . SER A 1 182 ? -7.950 11.377 31.154 1.00 47.66 182 SER A O 1
ATOM 1424 N N . GLY A 1 183 ? -8.016 9.350 30.185 1.00 53.16 183 GLY A N 1
ATOM 1425 C CA . GLY A 1 183 ? -7.772 9.813 28.809 1.00 53.16 183 GLY A CA 1
ATOM 1426 C C . GLY A 1 183 ? -6.323 10.062 28.360 1.00 53.16 183 GLY A C 1
ATOM 1427 O O . GLY A 1 183 ? -6.134 10.720 27.340 1.00 53.16 183 GLY A O 1
ATOM 1428 N N . GLN A 1 184 ? -5.292 9.556 29.044 1.00 63.91 184 GLN A N 1
ATOM 1429 C CA . GLN A 1 184 ? -3.900 9.772 28.605 1.00 63.91 184 GLN A CA 1
ATOM 1430 C C . GLN A 1 184 ? -3.562 9.039 27.290 1.00 63.91 184 GLN A C 1
ATOM 1432 O O . GLN A 1 184 ? -3.761 7.829 27.166 1.00 63.91 184 GLN A O 1
ATOM 1437 N N . THR A 1 185 ? -3.013 9.780 26.322 1.00 82.00 185 THR A N 1
ATOM 1438 C CA . THR A 1 185 ? -2.431 9.255 25.077 1.00 82.00 185 THR A CA 1
ATOM 1439 C C . THR A 1 185 ? -0.916 9.409 25.126 1.00 82.00 185 THR A C 1
ATOM 1441 O O . THR A 1 185 ? -0.426 10.485 25.464 1.00 82.00 185 THR A O 1
ATOM 1444 N N . GLY A 1 186 ? -0.179 8.356 24.784 1.00 82.06 186 GLY A N 1
ATOM 1445 C CA . GLY A 1 186 ? 1.281 8.377 24.739 1.00 82.06 186 GLY A CA 1
ATOM 1446 C C . GLY A 1 186 ? 1.922 7.073 25.199 1.00 82.06 186 GLY A C 1
ATOM 1447 O O . GLY A 1 186 ? 1.245 6.087 25.506 1.00 82.06 186 GLY A O 1
ATOM 1448 N N . TRP A 1 187 ? 3.252 7.079 25.242 1.00 85.69 187 TRP A N 1
ATOM 1449 C CA . TRP A 1 187 ? 4.044 5.937 25.681 1.00 85.69 187 TRP A CA 1
ATOM 1450 C C . TRP A 1 187 ? 4.042 5.780 27.200 1.00 85.69 187 TRP A C 1
ATOM 1452 O O . TRP A 1 187 ? 4.193 6.739 27.954 1.00 85.69 187 TRP A O 1
ATOM 1462 N N . SER A 1 188 ? 3.942 4.533 27.643 1.00 89.06 188 SER A N 1
ATOM 1463 C CA . SER A 1 188 ? 4.236 4.109 29.006 1.00 89.06 188 SER A CA 1
ATOM 1464 C C . SER A 1 188 ? 5.049 2.820 28.931 1.00 89.06 188 SER A C 1
ATOM 1466 O O . SER A 1 188 ? 4.545 1.763 28.541 1.00 89.06 188 SER A O 1
ATOM 1468 N N . GLY A 1 189 ? 6.346 2.929 29.231 1.00 89.25 189 GLY A N 1
ATOM 1469 C CA . GLY A 1 189 ? 7.304 1.855 28.978 1.00 89.25 189 GLY A CA 1
ATOM 1470 C C . GLY A 1 189 ? 7.379 1.518 27.486 1.00 89.25 189 GLY A C 1
ATOM 1471 O O . GLY A 1 189 ? 7.535 2.404 26.652 1.00 89.25 189 GLY A O 1
ATOM 1472 N N . SER A 1 190 ? 7.248 0.235 27.149 1.00 82.50 190 SER A N 1
ATOM 1473 C CA . SER A 1 190 ? 7.245 -0.251 25.762 1.00 82.50 190 SER A CA 1
ATOM 1474 C C . SER A 1 190 ? 5.869 -0.231 25.096 1.00 82.50 190 SER A C 1
ATOM 1476 O O . SER A 1 190 ? 5.737 -0.677 23.958 1.00 82.50 190 SER A O 1
ATOM 1478 N N . SER A 1 191 ? 4.839 0.258 25.784 1.00 86.12 191 SER A N 1
ATOM 1479 C CA . SER A 1 191 ? 3.463 0.242 25.302 1.00 86.12 191 SER A CA 1
ATOM 1480 C C . SER A 1 191 ? 2.954 1.635 24.981 1.00 86.12 191 SER A C 1
ATOM 1482 O O . SER A 1 191 ? 3.282 2.598 25.670 1.00 86.12 191 SER A O 1
ATOM 1484 N N . TYR A 1 192 ? 2.098 1.730 23.969 1.00 82.62 192 TYR A N 1
ATOM 1485 C CA . TYR A 1 192 ? 1.425 2.972 23.615 1.00 82.62 192 TYR A CA 1
ATOM 1486 C C . TYR A 1 192 ? -0.040 2.916 24.034 1.00 82.62 192 TYR A C 1
ATOM 1488 O O . TYR A 1 192 ? -0.703 1.895 23.843 1.00 82.62 192 TYR A O 1
ATOM 1496 N N . TYR A 1 193 ? -0.554 4.010 24.582 1.00 88.31 193 TYR A N 1
ATOM 1497 C CA . TYR A 1 193 ? -1.952 4.145 24.969 1.00 88.31 193 TYR A CA 1
ATOM 1498 C C . TYR A 1 193 ? -2.607 5.259 24.155 1.00 88.31 193 TYR A C 1
ATOM 1500 O O . TYR A 1 193 ? -1.989 6.292 23.906 1.00 88.31 193 TYR A O 1
ATOM 1508 N N . LYS A 1 194 ? -3.861 5.064 23.747 1.00 80.75 194 LYS A N 1
ATOM 1509 C CA . LYS A 1 194 ? -4.720 6.091 23.144 1.00 80.75 194 LYS A CA 1
ATOM 1510 C C . LYS A 1 194 ? -5.946 6.264 24.019 1.00 80.75 194 LYS A C 1
ATOM 1512 O O . LYS A 1 194 ? -6.689 5.308 24.216 1.00 80.75 194 LYS A O 1
ATOM 1517 N N . ALA A 1 195 ? -6.139 7.464 24.560 1.00 81.69 195 ALA A N 1
ATOM 1518 C CA . ALA A 1 195 ? -7.223 7.764 25.494 1.00 81.69 195 ALA A CA 1
ATOM 1519 C C . ALA A 1 195 ? -7.311 6.761 26.669 1.00 81.69 195 ALA A C 1
ATOM 1521 O O . ALA A 1 195 ? -8.394 6.384 27.107 1.00 81.69 195 ALA A O 1
ATOM 1522 N N . GLY A 1 196 ? -6.161 6.304 27.174 1.00 81.00 196 GLY A N 1
ATOM 1523 C CA . GLY A 1 196 ? -6.063 5.306 28.241 1.00 81.00 196 GLY A CA 1
ATOM 1524 C C . GLY A 1 196 ? -6.222 3.846 27.797 1.00 81.00 196 GLY A C 1
ATOM 1525 O O . GLY A 1 196 ? -6.028 2.952 28.616 1.00 81.00 196 GLY A O 1
ATOM 1526 N N . VAL A 1 197 ? -6.516 3.574 26.522 1.00 82.00 197 VAL A N 1
ATOM 1527 C CA . VAL A 1 197 ? -6.616 2.212 25.973 1.00 82.00 197 VAL A CA 1
ATOM 1528 C C . VAL A 1 197 ? -5.273 1.777 25.400 1.00 82.00 197 VAL A C 1
ATOM 1530 O O . VAL A 1 197 ? -4.682 2.490 24.589 1.00 82.00 197 VAL A O 1
ATOM 1533 N N . LYS A 1 198 ? -4.790 0.599 25.805 1.00 84.44 198 LYS A N 1
ATOM 1534 C CA . LYS A 1 198 ? -3.533 0.030 25.306 1.00 84.44 198 LYS A CA 1
ATOM 1535 C C . LYS A 1 198 ? -3.663 -0.341 23.828 1.00 84.44 198 LYS A C 1
ATOM 1537 O O . LYS A 1 198 ? -4.567 -1.083 23.456 1.00 84.44 198 LYS A O 1
ATOM 1542 N N . VAL A 1 199 ? -2.740 0.140 23.001 1.00 73.19 199 VAL A N 1
ATOM 1543 C CA . VAL A 1 199 ? -2.663 -0.194 21.576 1.00 73.19 199 VAL A CA 1
ATOM 1544 C C . VAL A 1 199 ? -1.938 -1.528 21.400 1.00 73.19 199 VAL A C 1
ATOM 1546 O O . VAL A 1 199 ? -0.851 -1.727 21.943 1.00 73.19 199 VAL A O 1
ATOM 1549 N N . VAL A 1 200 ? -2.540 -2.437 20.636 1.00 71.12 200 VAL A N 1
ATOM 1550 C CA . VAL A 1 200 ? -2.039 -3.793 20.359 1.00 71.12 200 VAL A CA 1
ATOM 1551 C C . VAL A 1 200 ? -2.196 -4.098 18.867 1.00 71.12 200 VAL A C 1
ATOM 1553 O O . VAL A 1 200 ? -3.122 -3.589 18.247 1.00 71.12 200 VAL A O 1
ATOM 1556 N N . ASN A 1 201 ? -1.305 -4.915 18.295 1.00 72.06 201 ASN A N 1
ATOM 1557 C CA . ASN A 1 201 ? -1.319 -5.352 16.882 1.00 72.06 201 ASN A CA 1
ATOM 1558 C C . ASN A 1 201 ? -1.500 -4.232 15.842 1.00 72.06 201 ASN A C 1
ATOM 1560 O O . ASN A 1 201 ? -2.108 -4.432 14.792 1.00 72.06 201 ASN A O 1
ATOM 1564 N N . GLN A 1 202 ? -0.973 -3.042 16.117 1.00 72.06 202 GLN A N 1
ATOM 1565 C CA . GLN A 1 202 ? -1.260 -1.863 15.311 1.00 72.06 202 GLN A CA 1
ATOM 1566 C C . GLN A 1 202 ? -0.003 -1.042 15.058 1.00 72.06 202 GLN A C 1
ATOM 1568 O O . GLN A 1 202 ? 0.858 -0.896 15.927 1.00 72.06 202 GLN A O 1
ATOM 1573 N N . TRP A 1 203 ? 0.068 -0.455 13.866 1.00 80.94 203 TRP A N 1
ATOM 1574 C CA . TRP A 1 203 ? 1.013 0.611 13.570 1.00 80.94 203 TRP A CA 1
ATOM 1575 C C . TRP A 1 203 ? 0.547 1.925 14.191 1.00 80.94 203 TRP A C 1
ATOM 1577 O O . TRP A 1 203 ? -0.607 2.331 14.044 1.00 80.94 203 TRP A O 1
ATOM 1587 N N . ILE A 1 204 ? 1.464 2.620 14.847 1.00 82.81 204 ILE A N 1
ATOM 1588 C CA . ILE A 1 204 ? 1.286 4.008 15.249 1.00 82.81 204 ILE A CA 1
ATOM 1589 C C . ILE A 1 204 ? 2.311 4.870 14.531 1.00 82.81 204 ILE A C 1
ATOM 1591 O O . ILE A 1 204 ? 3.441 4.446 14.310 1.00 82.81 204 ILE A O 1
ATOM 1595 N N . PHE A 1 205 ? 1.913 6.088 14.195 1.00 78.00 205 PHE A N 1
ATOM 1596 C CA . PHE A 1 205 ? 2.854 7.155 13.911 1.00 78.00 205 PHE A CA 1
ATOM 1597 C C . PHE A 1 205 ? 2.938 8.030 15.153 1.00 78.00 205 PHE A C 1
ATOM 1599 O O . PHE A 1 205 ? 1.909 8.520 15.625 1.00 78.00 205 PHE A O 1
ATOM 1606 N N . ASP A 1 206 ? 4.141 8.200 15.687 1.00 74.88 206 ASP A N 1
ATOM 1607 C CA . ASP A 1 206 ? 4.373 9.125 16.785 1.00 74.88 206 ASP A CA 1
ATOM 1608 C C . ASP A 1 206 ? 5.025 10.398 16.249 1.00 74.88 206 ASP A C 1
ATOM 1610 O O . ASP A 1 206 ? 6.145 10.373 15.734 1.00 74.88 206 ASP A O 1
ATOM 1614 N N . VAL A 1 207 ? 4.308 11.514 16.375 1.00 69.62 207 VAL A N 1
ATOM 1615 C CA . VAL A 1 207 ? 4.743 12.829 15.891 1.00 69.62 207 VAL A CA 1
ATOM 1616 C C . VAL A 1 207 ? 5.982 13.320 16.639 1.00 69.62 207 VAL A C 1
ATOM 1618 O O . VAL A 1 207 ? 6.837 13.956 16.030 1.00 69.62 207 VAL A O 1
ATOM 1621 N N . GLN A 1 208 ? 6.120 13.007 17.932 1.00 77.75 208 GLN A N 1
ATOM 1622 C CA . GLN A 1 208 ? 7.273 13.429 18.733 1.00 77.75 208 GLN A CA 1
ATOM 1623 C C . GLN A 1 208 ? 8.565 12.791 18.220 1.00 77.75 208 GLN A C 1
ATOM 1625 O O . GLN A 1 208 ? 9.613 13.432 18.181 1.00 77.75 208 GLN A O 1
ATOM 1630 N N . TYR A 1 209 ? 8.473 11.529 17.812 1.00 73.19 209 TYR A N 1
ATOM 1631 C CA . TYR A 1 209 ? 9.596 10.754 17.297 1.00 73.19 209 TYR A CA 1
ATOM 1632 C C . TYR A 1 209 ? 9.710 10.793 15.770 1.00 73.19 209 TYR A C 1
ATOM 1634 O O . TYR A 1 209 ? 10.678 10.271 15.219 1.00 73.19 209 TYR A O 1
ATOM 1642 N N . ASN A 1 210 ? 8.726 11.392 15.093 1.00 76.31 210 ASN A N 1
ATOM 1643 C CA . ASN A 1 210 ? 8.592 11.439 13.640 1.00 76.31 210 ASN A CA 1
ATOM 1644 C C . ASN A 1 210 ? 8.834 10.067 12.981 1.00 76.31 210 ASN A C 1
ATOM 1646 O O . ASN A 1 210 ? 9.560 9.937 11.993 1.00 76.31 210 ASN A O 1
ATOM 1650 N N . SER A 1 211 ? 8.269 9.016 13.575 1.00 71.25 211 SER A N 1
ATOM 1651 C CA . SER A 1 211 ? 8.511 7.640 13.152 1.00 71.25 211 SER A CA 1
ATOM 1652 C C . SER A 1 211 ? 7.288 6.761 13.362 1.00 71.25 211 SER A C 1
ATOM 1654 O O . SER A 1 211 ? 6.401 7.060 14.165 1.00 71.25 211 SER A O 1
ATOM 1656 N N . TYR A 1 212 ? 7.259 5.663 12.613 1.00 81.81 212 TYR A N 1
ATOM 1657 C CA . TYR A 1 212 ? 6.275 4.610 12.781 1.00 81.81 212 TYR A CA 1
ATOM 1658 C C . TYR A 1 212 ? 6.794 3.554 13.755 1.00 81.81 212 TYR A C 1
ATOM 1660 O O . TYR A 1 212 ? 7.962 3.177 13.697 1.00 81.81 212 TYR A O 1
ATOM 1668 N N . PHE A 1 213 ? 5.905 3.041 14.596 1.00 82.94 213 PHE A N 1
ATOM 1669 C CA . PHE A 1 213 ? 6.156 1.927 15.505 1.00 82.94 213 PHE A CA 1
ATOM 1670 C C . PHE A 1 213 ? 5.056 0.893 15.315 1.00 82.94 213 PHE A C 1
ATOM 1672 O O . PHE A 1 213 ? 3.908 1.252 15.058 1.00 82.94 213 PHE A O 1
ATOM 1679 N N . TYR A 1 214 ? 5.379 -0.384 15.481 1.00 82.06 214 TYR A N 1
ATOM 1680 C CA . TYR A 1 214 ? 4.384 -1.452 15.458 1.00 82.06 214 TYR A CA 1
ATOM 1681 C C . TYR A 1 214 ? 4.242 -2.061 16.849 1.00 82.06 214 TYR A C 1
ATOM 1683 O O . TYR A 1 214 ? 5.230 -2.530 17.407 1.00 82.06 214 TYR A O 1
ATOM 1691 N N . LEU A 1 215 ? 3.035 -2.062 17.412 1.00 83.56 215 LEU A N 1
ATOM 1692 C CA . LEU A 1 215 ? 2.733 -2.703 18.690 1.00 83.56 215 LEU A CA 1
ATOM 1693 C C . LEU A 1 215 ? 2.312 -4.147 18.420 1.00 83.56 215 LEU A C 1
ATOM 1695 O O . LEU A 1 215 ? 1.440 -4.384 17.592 1.00 83.56 215 LEU A O 1
ATOM 1699 N N . ASN A 1 216 ? 2.898 -5.115 19.120 1.00 66.88 216 ASN A N 1
ATOM 1700 C CA . ASN A 1 216 ? 2.520 -6.524 19.005 1.00 66.88 216 ASN A CA 1
ATOM 1701 C C . ASN A 1 216 ? 1.247 -6.857 19.808 1.00 66.88 216 ASN A C 1
ATOM 1703 O O . ASN A 1 216 ? 0.618 -5.979 20.403 1.00 66.88 216 ASN A O 1
ATOM 1707 N N . ALA A 1 217 ? 0.881 -8.139 19.863 1.00 66.38 217 ALA A N 1
ATOM 1708 C CA . ALA A 1 217 ? -0.316 -8.609 20.564 1.00 66.38 217 ALA A CA 1
ATOM 1709 C C . ALA A 1 217 ? -0.285 -8.341 22.078 1.00 66.38 217 ALA A C 1
ATOM 1711 O O . ALA A 1 217 ? -1.328 -8.183 22.703 1.00 66.38 217 ALA A O 1
ATOM 1712 N N . SER A 1 218 ? 0.906 -8.240 22.673 1.00 69.00 218 SER A N 1
ATOM 1713 C CA . SER A 1 218 ? 1.084 -7.859 24.079 1.00 69.00 218 SER A CA 1
ATOM 1714 C C . SER A 1 218 ? 1.035 -6.339 24.297 1.00 69.00 218 SER A C 1
ATOM 1716 O O . SER A 1 218 ? 1.132 -5.869 25.435 1.00 69.00 218 SER A O 1
ATOM 1718 N N . GLY A 1 219 ? 0.897 -5.560 23.220 1.00 73.75 219 GLY A N 1
ATOM 1719 C CA . GLY A 1 219 ? 0.894 -4.101 23.225 1.00 73.75 219 GLY A CA 1
ATOM 1720 C C . GLY A 1 219 ? 2.263 -3.484 23.442 1.00 73.75 219 GLY A C 1
ATOM 1721 O O . GLY A 1 219 ? 2.340 -2.365 23.934 1.00 73.75 219 GLY A O 1
ATOM 1722 N N . ASN A 1 220 ? 3.334 -4.215 23.137 1.00 78.38 220 ASN A N 1
ATOM 1723 C CA . ASN A 1 220 ? 4.702 -3.716 23.221 1.00 78.38 220 ASN A CA 1
ATOM 1724 C C . ASN A 1 220 ? 5.215 -3.403 21.818 1.00 78.38 220 ASN A C 1
ATOM 1726 O O . ASN A 1 220 ? 4.924 -4.158 20.887 1.00 78.38 220 ASN A O 1
ATOM 1730 N N . PHE A 1 221 ? 5.991 -2.331 21.658 1.00 79.94 221 PHE A N 1
ATOM 1731 C CA . PHE A 1 221 ? 6.598 -2.039 20.367 1.00 79.94 221 PHE A CA 1
ATOM 1732 C C . PHE A 1 221 ? 7.559 -3.161 19.953 1.00 79.94 221 PHE A C 1
ATOM 1734 O O . PHE A 1 221 ? 8.337 -3.684 20.754 1.00 79.94 221 PHE A O 1
ATOM 1741 N N . VAL A 1 222 ? 7.482 -3.546 18.685 1.00 77.38 222 VAL A N 1
ATOM 1742 C CA . VAL A 1 222 ? 8.405 -4.479 18.043 1.00 77.38 222 VAL A CA 1
ATOM 1743 C C . VAL A 1 222 ? 9.686 -3.733 17.709 1.00 77.38 222 VAL A C 1
ATOM 1745 O O . VAL A 1 222 ? 9.637 -2.591 17.269 1.00 77.38 222 VAL A O 1
ATOM 1748 N N . GLN A 1 223 ? 10.830 -4.377 17.913 1.00 88.38 223 GLN A N 1
ATOM 1749 C CA . GLN A 1 223 ? 12.148 -3.837 17.597 1.00 88.38 223 GLN A CA 1
ATOM 1750 C C . GLN A 1 223 ? 13.099 -4.963 17.198 1.00 88.38 223 GLN A C 1
ATOM 1752 O O . GLN A 1 223 ? 12.920 -6.104 17.622 1.00 88.38 223 GLN A O 1
ATOM 1757 N N . ASN A 1 224 ? 14.121 -4.618 16.421 1.00 85.31 224 ASN A N 1
ATOM 1758 C CA . ASN A 1 224 ? 15.092 -5.533 15.818 1.00 85.31 224 ASN A CA 1
ATOM 1759 C C . ASN A 1 224 ? 14.431 -6.712 15.088 1.00 85.31 224 ASN A C 1
ATOM 1761 O O . ASN A 1 224 ? 14.886 -7.851 15.184 1.00 85.31 224 ASN A O 1
ATOM 1765 N N . ALA A 1 225 ? 13.309 -6.443 14.423 1.00 81.94 225 ALA A N 1
ATOM 1766 C CA . ALA A 1 225 ? 12.491 -7.471 13.805 1.00 81.94 225 ALA A CA 1
ATOM 1767 C C . ALA A 1 225 ? 11.643 -6.906 12.666 1.00 81.94 225 ALA A C 1
ATOM 1769 O O . ALA A 1 225 ? 11.325 -5.714 12.615 1.00 81.94 225 ALA A O 1
ATOM 1770 N N . TRP A 1 226 ? 11.244 -7.805 11.772 1.00 77.69 226 TRP A N 1
ATOM 1771 C CA . TRP A 1 226 ? 10.333 -7.507 10.678 1.00 77.69 226 TRP A CA 1
ATOM 1772 C C . TRP A 1 226 ? 8.875 -7.518 11.141 1.00 77.69 226 TRP A C 1
ATOM 1774 O O . TRP A 1 226 ? 8.459 -8.380 11.914 1.00 77.69 226 TRP A O 1
ATOM 1784 N N . SER A 1 227 ? 8.085 -6.595 10.601 1.00 74.38 227 SER A N 1
ATOM 1785 C CA . SER A 1 227 ? 6.624 -6.635 10.614 1.00 74.38 227 SER A CA 1
ATOM 1786 C C . SER A 1 227 ? 6.140 -6.469 9.176 1.00 74.38 227 SER A C 1
ATOM 1788 O O . SER A 1 227 ? 6.189 -5.379 8.601 1.00 74.38 227 SER A O 1
ATOM 1790 N N . GLY A 1 228 ? 5.759 -7.583 8.546 1.00 83.56 228 GLY A N 1
ATOM 1791 C CA . GLY A 1 228 ? 5.504 -7.628 7.106 1.00 83.56 228 GLY A CA 1
ATOM 1792 C C . GLY A 1 228 ? 6.753 -7.244 6.306 1.00 83.56 228 GLY A C 1
ATOM 1793 O O . GLY A 1 228 ? 7.811 -7.841 6.474 1.00 83.56 228 GLY A O 1
ATOM 1794 N N . SER A 1 229 ? 6.635 -6.233 5.443 1.00 76.94 229 SER A N 1
ATOM 1795 C CA . SER A 1 229 ? 7.741 -5.736 4.611 1.00 76.94 229 SER A CA 1
ATOM 1796 C C . SER A 1 229 ? 8.593 -4.648 5.275 1.00 76.94 229 SER A C 1
ATOM 179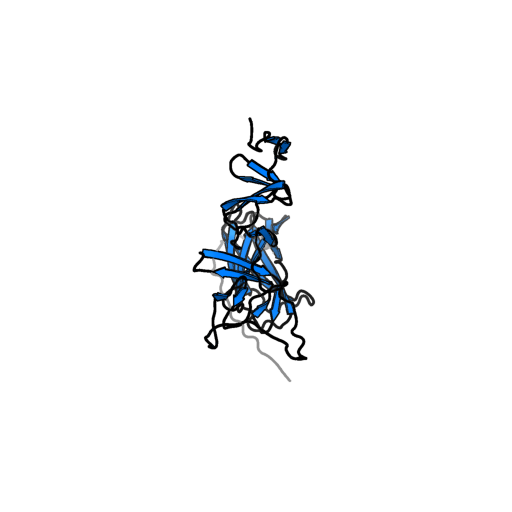8 O O . SER A 1 229 ? 9.459 -4.080 4.614 1.00 76.94 229 SER A O 1
ATOM 1800 N N . TYR A 1 230 ? 8.351 -4.333 6.546 1.00 82.12 230 TYR A N 1
ATOM 1801 C CA . TYR A 1 230 ? 8.993 -3.229 7.259 1.00 82.12 230 TYR A CA 1
ATOM 1802 C C . TYR A 1 230 ? 9.907 -3.765 8.352 1.00 82.12 230 TYR A C 1
ATOM 1804 O O . TYR A 1 230 ? 9.557 -4.733 9.0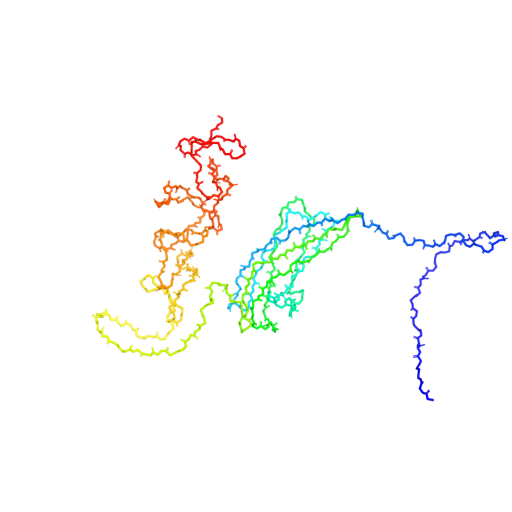28 1.00 82.12 230 TYR A O 1
ATOM 1812 N N . TYR A 1 231 ? 11.048 -3.116 8.567 1.00 83.31 231 TYR A N 1
ATOM 1813 C CA . TYR A 1 231 ? 11.954 -3.457 9.661 1.00 83.31 231 TYR A CA 1
ATOM 1814 C C . TYR A 1 231 ? 11.850 -2.423 10.781 1.00 83.31 231 TYR A C 1
ATOM 1816 O O . TYR A 1 231 ? 11.981 -1.222 10.537 1.00 83.31 231 TYR A O 1
ATOM 1824 N N . LEU A 1 232 ? 11.624 -2.883 12.011 1.00 94.38 232 LEU A N 1
ATOM 1825 C CA . LEU A 1 232 ? 11.632 -2.044 13.202 1.00 94.38 232 LEU A CA 1
ATOM 1826 C C . LEU A 1 232 ? 13.021 -2.134 13.825 1.00 94.38 232 LEU A C 1
ATOM 1828 O O . LEU A 1 232 ? 13.454 -3.212 14.225 1.00 94.38 232 LEU A O 1
ATOM 1832 N N . LYS A 1 233 ? 13.731 -1.014 13.906 1.00 92.12 233 LYS A N 1
ATOM 1833 C CA . LYS A 1 233 ? 15.078 -0.922 14.482 1.00 92.12 233 LYS A CA 1
ATOM 1834 C C . LYS A 1 233 ? 15.029 -0.980 16.009 1.00 92.12 233 LYS A C 1
ATOM 1836 O O . LYS A 1 233 ? 13.959 -1.046 16.614 1.00 92.12 233 LYS A O 1
ATOM 1841 N N . SER A 1 234 ? 16.199 -0.925 16.641 1.00 84.50 234 SER A N 1
ATOM 1842 C CA . SER A 1 234 ? 16.316 -0.737 18.089 1.00 84.50 234 SER A CA 1
ATOM 1843 C C . SER A 1 234 ? 15.515 0.487 18.544 1.00 84.50 234 SER A C 1
ATOM 1845 O O . SER A 1 234 ? 15.554 1.531 17.894 1.00 84.50 234 SER A O 1
ATOM 1847 N N . GLY A 1 235 ? 14.752 0.345 19.627 1.00 77.50 235 GLY A N 1
ATOM 1848 C CA . GLY A 1 235 ? 13.811 1.359 20.106 1.00 77.50 235 GLY A CA 1
ATOM 1849 C C . GLY A 1 235 ? 12.470 1.393 19.364 1.00 77.50 235 GLY A C 1
ATOM 1850 O O . GLY A 1 235 ? 11.620 2.197 19.716 1.00 77.50 235 GLY A O 1
ATOM 1851 N N . GLY A 1 236 ? 12.261 0.524 18.370 1.00 84.94 236 GLY A N 1
ATOM 1852 C CA . GLY A 1 236 ? 10.977 0.316 17.694 1.00 84.94 236 GLY A CA 1
ATOM 1853 C C . GLY A 1 236 ? 10.688 1.226 16.503 1.00 84.94 236 GLY A C 1
ATOM 1854 O O . GLY A 1 236 ? 9.614 1.130 15.918 1.00 84.94 236 GLY A O 1
ATOM 1855 N N . TYR A 1 237 ? 11.640 2.074 16.122 1.00 84.31 237 TYR A N 1
ATOM 1856 C CA . TYR A 1 237 ? 11.528 2.974 14.977 1.00 84.31 237 TYR A CA 1
ATOM 1857 C C . TYR A 1 237 ? 11.528 2.190 13.665 1.00 84.31 237 TYR A C 1
ATOM 1859 O O . TYR A 1 237 ? 12.453 1.418 13.400 1.00 84.31 237 TYR A O 1
ATOM 1867 N N . MET A 1 238 ? 10.547 2.431 12.803 1.00 89.81 238 MET A N 1
ATOM 1868 C CA . MET A 1 238 ? 10.541 1.879 11.451 1.00 89.81 238 MET A CA 1
ATOM 1869 C C . MET A 1 238 ? 11.715 2.437 10.638 1.00 89.81 238 MET A C 1
ATOM 1871 O O . MET A 1 238 ? 11.915 3.651 10.568 1.00 89.81 238 MET A O 1
ATOM 1875 N N . ALA A 1 239 ? 12.485 1.550 10.011 1.00 75.88 239 ALA A N 1
ATOM 1876 C CA . ALA A 1 239 ? 13.540 1.922 9.079 1.00 75.88 239 ALA A CA 1
ATOM 1877 C C . ALA A 1 239 ? 12.956 2.490 7.773 1.00 75.88 239 ALA A C 1
ATOM 1879 O O . ALA A 1 239 ? 11.962 1.979 7.253 1.00 75.88 239 ALA A O 1
ATOM 1880 N N . LYS A 1 240 ? 13.580 3.543 7.236 1.00 85.56 240 LYS A N 1
ATOM 1881 C CA . LYS A 1 240 ? 13.149 4.207 5.996 1.00 85.56 240 LYS A CA 1
ATOM 1882 C C . LYS A 1 240 ? 14.331 4.880 5.299 1.00 85.56 240 LYS A C 1
ATOM 1884 O O . LYS A 1 240 ? 15.102 5.586 5.940 1.00 85.56 240 LYS A O 1
ATOM 1889 N N . SER A 1 241 ? 14.429 4.701 3.982 1.00 84.00 241 SER A N 1
ATOM 1890 C CA . SER A 1 241 ? 15.523 5.214 3.138 1.00 84.00 241 SER A CA 1
ATOM 1891 C C . SER A 1 241 ? 16.923 4.832 3.633 1.00 84.00 241 SER A C 1
ATOM 1893 O O . SER A 1 241 ? 17.869 5.611 3.510 1.00 84.00 241 SER A O 1
ATOM 1895 N N . GLU A 1 242 ? 17.077 3.645 4.210 1.00 89.75 242 GLU A N 1
ATOM 1896 C CA . GLU A 1 242 ? 18.308 3.248 4.891 1.00 89.75 242 GLU A CA 1
ATOM 1897 C C . GLU A 1 242 ? 18.607 1.759 4.727 1.00 89.75 242 GLU A C 1
ATOM 1899 O O . GLU A 1 242 ? 17.720 0.941 4.476 1.00 89.75 242 GLU A O 1
ATOM 1904 N N . TRP A 1 243 ? 19.882 1.417 4.887 1.00 92.81 243 TRP A N 1
ATOM 1905 C CA . TRP A 1 243 ? 20.336 0.035 4.960 1.00 92.81 243 TRP A CA 1
ATOM 1906 C C . TRP A 1 243 ? 20.236 -0.473 6.392 1.00 92.81 243 TRP A C 1
ATOM 1908 O O . TRP A 1 243 ? 20.649 0.211 7.327 1.00 92.81 243 TRP A O 1
ATOM 1918 N N . ILE A 1 244 ? 19.754 -1.701 6.551 1.00 94.44 244 ILE A N 1
ATOM 1919 C CA . ILE A 1 244 ? 19.826 -2.433 7.813 1.00 94.44 244 ILE A CA 1
ATOM 1920 C C . ILE A 1 244 ? 20.577 -3.737 7.604 1.00 94.44 244 ILE A C 1
ATOM 1922 O O . ILE A 1 244 ? 20.581 -4.301 6.510 1.00 94.44 244 ILE A O 1
ATOM 1926 N N . TYR A 1 245 ? 21.205 -4.214 8.672 1.00 91.19 245 TYR A N 1
ATOM 1927 C CA . TYR A 1 245 ? 21.726 -5.568 8.746 1.00 91.19 245 TYR A CA 1
ATOM 1928 C C . TYR A 1 245 ? 20.832 -6.375 9.678 1.00 91.19 245 TYR A C 1
ATOM 1930 O O . TYR A 1 245 ? 20.647 -5.991 10.836 1.00 91.19 245 TYR A O 1
ATOM 1938 N N . ASP A 1 246 ? 20.277 -7.478 9.181 1.00 85.50 246 ASP A N 1
ATOM 1939 C CA . ASP A 1 246 ? 19.527 -8.409 10.016 1.00 85.50 246 ASP A CA 1
ATOM 1940 C C . ASP A 1 246 ? 20.439 -9.563 10.437 1.00 85.50 246 ASP A C 1
ATOM 1942 O O . ASP A 1 246 ? 20.857 -10.381 9.614 1.00 85.50 246 ASP A O 1
ATOM 1946 N N . ASN A 1 247 ? 20.722 -9.643 11.737 1.00 83.38 247 ASN A N 1
ATOM 1947 C CA . ASN A 1 247 ? 21.558 -10.693 12.314 1.00 83.38 247 ASN A CA 1
ATOM 1948 C C . ASN A 1 247 ? 20.961 -12.099 12.149 1.00 83.38 247 ASN A C 1
ATOM 1950 O O . ASN A 1 247 ? 21.722 -13.058 12.049 1.00 83.38 247 ASN A O 1
ATOM 1954 N N . ASN A 1 248 ? 19.633 -12.240 12.098 1.00 84.44 248 ASN A N 1
ATOM 1955 C CA . ASN A 1 248 ? 18.974 -13.541 11.958 1.00 84.44 248 ASN A CA 1
ATOM 1956 C C . ASN A 1 248 ? 19.150 -14.109 10.548 1.00 84.44 248 ASN A C 1
ATOM 1958 O O . ASN A 1 248 ? 19.343 -15.309 10.375 1.00 84.44 248 ASN A O 1
ATOM 1962 N N . TYR A 1 249 ? 19.098 -13.240 9.537 1.00 86.31 249 TYR A N 1
ATOM 1963 C CA . TYR A 1 249 ? 19.268 -13.627 8.134 1.00 86.31 249 TYR A CA 1
ATOM 1964 C C . TYR A 1 249 ? 20.695 -13.452 7.615 1.00 86.31 249 TYR A C 1
ATOM 1966 O O . TYR A 1 249 ? 20.960 -13.832 6.471 1.00 86.31 249 TYR A O 1
ATOM 1974 N N . GLN A 1 250 ? 21.577 -12.881 8.443 1.00 92.94 250 GLN A N 1
ATOM 1975 C CA . GLN A 1 250 ? 22.984 -12.595 8.161 1.00 92.94 250 GLN A CA 1
ATOM 1976 C C . GLN A 1 250 ? 23.172 -11.860 6.830 1.00 92.94 250 GLN A C 1
ATOM 1978 O O . GLN A 1 250 ? 24.005 -12.219 5.999 1.00 92.94 250 GLN A O 1
ATOM 1983 N N . SER A 1 251 ? 22.326 -10.860 6.589 1.00 94.50 251 SER A N 1
ATOM 1984 C CA . SER A 1 251 ? 22.302 -10.149 5.317 1.00 94.50 251 SER A CA 1
ATOM 1985 C C . SER A 1 251 ? 21.880 -8.697 5.484 1.00 94.50 251 SER A C 1
ATOM 1987 O O . SER A 1 251 ? 21.180 -8.330 6.432 1.00 94.50 251 SER A O 1
ATOM 1989 N N . TYR A 1 252 ? 22.315 -7.881 4.528 1.00 94.94 252 TYR A N 1
ATOM 1990 C CA . TYR A 1 252 ? 21.879 -6.503 4.393 1.00 94.94 252 TYR A CA 1
ATOM 1991 C C . TYR A 1 252 ? 20.575 -6.426 3.605 1.00 94.94 252 TYR A C 1
ATOM 1993 O O . TYR A 1 252 ? 20.386 -7.134 2.616 1.00 94.94 252 TYR A O 1
ATOM 2001 N N . TYR A 1 253 ? 19.717 -5.508 4.028 1.00 92.88 253 TYR A N 1
ATOM 2002 C CA . TYR A 1 253 ? 18.479 -5.141 3.357 1.00 92.88 253 TYR A CA 1
ATOM 2003 C C . TYR A 1 253 ? 18.438 -3.626 3.211 1.00 92.88 253 TYR A C 1
ATOM 2005 O O . TYR A 1 253 ? 18.953 -2.900 4.063 1.00 92.88 253 TYR A O 1
ATOM 2013 N N . TYR A 1 254 ? 17.788 -3.144 2.159 1.00 91.38 254 TYR A N 1
ATOM 2014 C CA . TYR A 1 254 ? 17.534 -1.720 1.982 1.00 91.38 254 TYR A CA 1
ATOM 2015 C C . TYR A 1 254 ? 16.047 -1.433 2.149 1.00 91.38 254 TYR A C 1
ATOM 2017 O O . TYR A 1 254 ? 15.230 -2.030 1.449 1.00 91.38 254 TYR A O 1
ATOM 2025 N N . LEU A 1 255 ? 15.693 -0.521 3.053 1.00 94.81 255 LEU A N 1
ATOM 2026 C CA . LEU A 1 255 ? 14.328 -0.030 3.198 1.00 94.81 255 LEU A CA 1
ATOM 2027 C C . LEU A 1 255 ? 14.168 1.224 2.349 1.00 94.81 255 LEU A C 1
ATOM 2029 O O . LEU A 1 255 ? 14.925 2.185 2.474 1.00 94.81 255 LEU A O 1
ATOM 2033 N N . THR A 1 256 ? 13.159 1.202 1.489 1.00 80.69 256 THR A N 1
ATOM 2034 C CA . THR A 1 256 ? 12.795 2.298 0.585 1.00 80.69 256 THR A CA 1
ATOM 2035 C C . THR A 1 256 ? 12.309 3.535 1.345 1.00 80.69 256 THR A C 1
ATOM 2037 O O . THR A 1 256 ? 12.127 3.512 2.568 1.00 80.69 256 THR A O 1
ATOM 2040 N N . ALA A 1 257 ? 12.057 4.628 0.623 1.00 68.88 257 ALA A N 1
ATOM 2041 C CA . ALA A 1 257 ? 11.450 5.827 1.197 1.00 68.88 257 ALA A CA 1
ATOM 2042 C C . ALA A 1 257 ? 10.029 5.573 1.726 1.00 68.88 257 ALA A C 1
ATOM 2044 O O . ALA A 1 257 ? 9.527 6.308 2.573 1.00 68.88 257 ALA A O 1
ATOM 2045 N N . GLU A 1 258 ? 9.381 4.505 1.293 1.00 68.88 258 GLU A N 1
ATOM 2046 C CA . GLU A 1 258 ? 8.076 4.066 1.769 1.00 68.88 258 GLU A CA 1
ATOM 2047 C C . GLU A 1 258 ? 8.198 3.166 3.011 1.00 68.88 258 GLU A C 1
ATOM 2049 O O . GLU A 1 258 ? 7.186 2.815 3.613 1.00 68.88 258 GLU A O 1
ATOM 2054 N N . GLY A 1 259 ? 9.425 2.812 3.413 1.00 75.75 259 GLY A N 1
ATOM 2055 C CA . GLY A 1 259 ? 9.750 1.973 4.568 1.00 75.75 259 GLY A CA 1
ATOM 2056 C C . GLY A 1 259 ? 9.756 0.472 4.278 1.00 75.75 259 GLY A C 1
ATOM 2057 O O . GLY A 1 259 ? 10.308 -0.296 5.061 1.00 75.75 259 GLY A O 1
ATOM 2058 N N . SER A 1 260 ? 9.177 0.029 3.160 1.00 76.19 260 SER A N 1
ATOM 2059 C CA . SER A 1 260 ? 9.219 -1.378 2.754 1.00 76.19 260 SER A CA 1
ATOM 2060 C C . SER A 1 260 ? 10.595 -1.762 2.217 1.00 76.19 260 SER A C 1
ATOM 2062 O O . SER A 1 260 ? 11.260 -0.934 1.588 1.00 76.19 260 SER A O 1
ATOM 2064 N N . TYR A 1 261 ? 11.013 -3.014 2.401 1.00 80.19 261 TYR A N 1
ATOM 2065 C CA . TYR A 1 261 ? 12.276 -3.483 1.836 1.00 80.19 261 TYR A CA 1
ATOM 2066 C C . TYR A 1 261 ? 12.239 -3.538 0.304 1.00 80.19 261 TYR A C 1
ATOM 2068 O O . TYR A 1 261 ? 11.250 -3.947 -0.307 1.00 80.19 261 TYR A O 1
ATOM 2076 N N . ALA A 1 262 ? 13.335 -3.116 -0.319 1.00 76.75 262 ALA A N 1
ATOM 2077 C CA . ALA A 1 262 ? 13.543 -3.225 -1.753 1.00 76.75 262 ALA A CA 1
ATOM 2078 C C . ALA A 1 262 ? 13.838 -4.679 -2.139 1.00 76.75 262 ALA A C 1
ATOM 2080 O O . ALA A 1 262 ? 14.536 -5.394 -1.423 1.00 76.75 262 ALA A O 1
ATOM 2081 N N . ARG A 1 263 ? 13.327 -5.108 -3.293 1.00 92.94 263 ARG A N 1
ATOM 2082 C CA . ARG A 1 263 ? 13.552 -6.444 -3.857 1.00 92.94 263 ARG A CA 1
ATOM 2083 C C . ARG A 1 263 ? 13.535 -6.391 -5.374 1.00 92.94 263 ARG A C 1
ATOM 2085 O O . ARG A 1 263 ? 12.813 -5.575 -5.942 1.00 92.94 263 ARG A O 1
ATOM 2092 N N . ASN A 1 264 ? 14.282 -7.286 -6.010 1.00 88.31 264 ASN A N 1
ATOM 2093 C CA . ASN A 1 264 ? 14.498 -7.316 -7.461 1.00 88.31 264 ASN A CA 1
ATOM 2094 C C . ASN A 1 264 ? 14.924 -5.954 -8.036 1.00 88.31 264 ASN A C 1
ATOM 2096 O O . ASN A 1 264 ? 14.482 -5.567 -9.116 1.00 88.31 264 ASN A O 1
ATOM 2100 N N . ALA A 1 265 ? 15.727 -5.196 -7.292 1.00 89.44 265 ALA A N 1
ATOM 2101 C CA . ALA A 1 265 ? 16.020 -3.806 -7.613 1.00 89.44 265 ALA A CA 1
ATOM 2102 C C . ALA A 1 265 ? 17.419 -3.403 -7.153 1.00 89.44 265 ALA A C 1
ATOM 2104 O O . ALA A 1 265 ? 17.958 -3.950 -6.191 1.00 89.44 265 ALA A O 1
ATOM 2105 N N . TRP A 1 266 ? 17.982 -2.401 -7.822 1.00 89.62 266 TRP A N 1
ATOM 2106 C CA . TRP A 1 266 ? 19.233 -1.767 -7.427 1.00 89.62 266 TRP A CA 1
ATOM 2107 C C . TRP A 1 266 ? 18.981 -0.631 -6.431 1.00 89.62 266 TRP A C 1
ATOM 2109 O O . TRP A 1 266 ? 18.071 0.176 -6.612 1.00 89.62 266 TRP A O 1
ATOM 2119 N N . SER A 1 267 ? 19.830 -0.536 -5.411 1.00 85.75 267 SER A N 1
ATOM 2120 C CA . SER A 1 267 ? 19.965 0.632 -4.540 1.00 85.75 267 SER A CA 1
ATOM 2121 C C . SER A 1 267 ? 21.414 1.110 -4.604 1.00 85.75 267 SER A C 1
ATOM 2123 O O . SER A 1 267 ? 22.329 0.496 -4.048 1.00 85.75 267 SER A O 1
ATOM 2125 N N . GLY A 1 268 ? 21.651 2.175 -5.374 1.00 92.69 268 GLY A N 1
ATOM 2126 C CA . GLY A 1 268 ? 23.002 2.602 -5.736 1.00 92.69 268 GLY A CA 1
ATOM 2127 C C . GLY A 1 268 ? 23.735 1.515 -6.528 1.00 92.69 268 GLY A C 1
ATOM 2128 O O . GLY A 1 268 ? 23.263 1.075 -7.570 1.00 92.69 268 GLY A O 1
ATOM 2129 N N . SER A 1 269 ? 24.892 1.077 -6.030 1.00 94.94 269 SER A N 1
ATOM 2130 C CA . SER A 1 269 ? 25.708 0.023 -6.655 1.00 94.94 269 SER A CA 1
ATOM 2131 C C . SER A 1 269 ? 25.436 -1.379 -6.102 1.00 94.94 269 SER A C 1
ATOM 2133 O O . SER A 1 269 ? 26.251 -2.265 -6.333 1.00 94.94 269 SER A O 1
ATOM 2135 N N . TYR A 1 270 ? 24.350 -1.586 -5.357 1.00 95.62 270 TYR A N 1
ATOM 2136 C CA . TYR A 1 270 ? 24.038 -2.860 -4.705 1.00 95.62 270 TYR A CA 1
ATOM 2137 C C . TYR A 1 270 ? 22.692 -3.386 -5.190 1.00 95.62 270 TYR A C 1
ATOM 2139 O O . TYR A 1 270 ? 21.733 -2.623 -5.306 1.00 95.62 270 TYR A O 1
ATOM 2147 N N . TYR A 1 271 ? 22.608 -4.687 -5.451 1.00 95.25 271 TYR A N 1
ATOM 2148 C CA . TYR A 1 271 ? 21.377 -5.326 -5.908 1.00 95.25 271 TYR A CA 1
ATOM 2149 C C . TYR A 1 271 ? 20.673 -6.049 -4.760 1.00 95.25 271 TYR A C 1
ATOM 2151 O O . TYR A 1 271 ? 21.309 -6.789 -4.009 1.00 95.25 271 TYR A O 1
ATOM 2159 N N . LEU A 1 272 ? 19.361 -5.855 -4.641 1.00 96.75 272 LEU A N 1
ATOM 2160 C CA . LEU A 1 272 ? 18.496 -6.547 -3.693 1.00 96.75 272 LEU A CA 1
ATOM 2161 C C . LEU A 1 272 ? 17.737 -7.645 -4.437 1.00 96.75 272 LEU A C 1
ATOM 2163 O O . LEU A 1 272 ? 17.020 -7.371 -5.402 1.00 96.75 272 LEU A O 1
ATOM 2167 N N . LYS A 1 273 ? 17.880 -8.887 -3.979 1.00 95.94 273 LYS A N 1
ATOM 2168 C CA . LYS A 1 273 ? 17.269 -10.082 -4.577 1.00 95.94 273 LYS A CA 1
ATOM 2169 C C . LYS A 1 273 ? 15.758 -10.132 -4.348 1.00 95.94 273 LYS A C 1
ATOM 2171 O O . LYS A 1 273 ? 15.176 -9.241 -3.731 1.00 95.94 273 LYS A O 1
ATOM 2176 N N . SER A 1 274 ? 15.097 -11.171 -4.851 1.00 87.12 274 SER A N 1
ATOM 2177 C CA . SER A 1 274 ? 13.643 -11.357 -4.725 1.00 87.12 274 SER A CA 1
ATOM 2178 C C . SER A 1 274 ? 13.159 -11.464 -3.276 1.00 87.12 274 SER A C 1
ATOM 2180 O O . SER A 1 274 ? 12.055 -11.016 -2.960 1.00 87.12 274 SER A O 1
ATOM 2182 N N . ASP A 1 275 ? 13.997 -11.998 -2.389 1.00 78.44 275 ASP A N 1
ATOM 2183 C CA . ASP A 1 275 ? 13.776 -12.090 -0.944 1.00 78.44 275 ASP A CA 1
ATOM 2184 C C . ASP A 1 275 ? 14.213 -10.827 -0.177 1.00 78.44 275 ASP A C 1
ATOM 2186 O O . ASP A 1 275 ? 14.067 -10.766 1.041 1.00 78.44 275 ASP A O 1
ATOM 2190 N N . GLY A 1 276 ? 14.720 -9.810 -0.881 1.00 91.31 276 GLY A N 1
ATOM 2191 C CA . GLY A 1 276 ? 15.175 -8.543 -0.313 1.00 91.31 276 GLY A CA 1
ATOM 2192 C C . GLY A 1 276 ? 16.618 -8.527 0.179 1.00 91.31 276 GLY A C 1
ATOM 2193 O O . GLY A 1 276 ? 17.108 -7.457 0.535 1.00 91.31 276 GLY A O 1
ATOM 2194 N N . LYS A 1 277 ? 17.311 -9.671 0.187 1.00 96.44 277 LYS A N 1
ATOM 2195 C CA . LYS A 1 277 ? 18.712 -9.738 0.611 1.00 96.44 277 LYS A CA 1
ATOM 2196 C C . LYS A 1 277 ? 19.619 -9.077 -0.412 1.00 96.44 277 LYS A C 1
ATOM 2198 O O . LYS A 1 277 ? 19.440 -9.254 -1.620 1.00 96.44 277 LYS A O 1
ATOM 2203 N N . MET A 1 278 ? 20.644 -8.386 0.066 1.00 97.62 278 MET A N 1
ATOM 2204 C CA . MET A 1 278 ? 21.710 -7.881 -0.789 1.00 97.62 278 MET A CA 1
ATOM 2205 C C . MET A 1 278 ? 22.465 -9.046 -1.445 1.00 97.62 278 MET A C 1
ATOM 2207 O O . MET A 1 278 ? 22.848 -10.012 -0.782 1.00 97.62 278 MET A O 1
ATOM 2211 N N . ALA A 1 279 ? 22.668 -8.957 -2.756 1.00 96.25 279 ALA A N 1
ATOM 2212 C CA . ALA A 1 279 ? 23.486 -9.893 -3.513 1.00 96.25 279 ALA A CA 1
ATOM 2213 C C . ALA A 1 279 ? 24.975 -9.702 -3.186 1.00 96.25 279 ALA A C 1
ATOM 2215 O O . ALA A 1 279 ? 25.446 -8.570 -3.077 1.00 96.25 279 ALA A O 1
ATOM 2216 N N . VAL A 1 280 ? 25.724 -10.801 -3.057 1.00 97.56 280 VAL A N 1
ATOM 2217 C CA . VAL A 1 280 ? 27.171 -10.790 -2.772 1.00 97.56 280 VAL A CA 1
ATOM 2218 C C . VAL A 1 280 ? 27.849 -11.926 -3.532 1.00 97.56 280 VAL A C 1
ATOM 2220 O O . VAL A 1 280 ? 27.369 -13.055 -3.492 1.00 97.56 280 VAL A O 1
ATOM 2223 N N . ASN A 1 281 ? 28.984 -11.647 -4.186 1.00 96.81 281 ASN A N 1
ATOM 2224 C CA . ASN A 1 281 ? 29.769 -12.635 -4.945 1.00 96.81 281 ASN A CA 1
ATOM 2225 C C . ASN A 1 281 ? 28.953 -13.439 -5.978 1.00 96.81 281 ASN A C 1
ATOM 2227 O O . ASN A 1 281 ? 29.203 -14.623 -6.206 1.00 96.81 281 ASN A O 1
ATOM 2231 N N . GLU A 1 282 ? 27.982 -12.806 -6.629 1.00 96.50 282 GLU A N 1
ATOM 2232 C CA . GLU A 1 282 ? 27.070 -13.476 -7.555 1.00 96.50 282 GLU A CA 1
ATOM 2233 C C . GLU A 1 282 ? 26.797 -12.637 -8.811 1.00 96.50 282 GLU A C 1
ATOM 2235 O O . GLU A 1 282 ? 27.208 -11.477 -8.926 1.00 96.50 282 GLU A O 1
ATOM 2240 N N . ARG A 1 283 ? 26.138 -13.258 -9.795 1.00 95.31 283 ARG A N 1
ATOM 2241 C CA . ARG A 1 283 ? 25.583 -12.561 -10.956 1.00 95.31 283 ARG A CA 1
ATOM 2242 C C . ARG A 1 283 ? 24.117 -12.246 -10.703 1.00 95.31 283 ARG A C 1
ATOM 2244 O O . ARG A 1 283 ? 23.361 -13.123 -10.296 1.00 95.31 283 ARG A O 1
ATOM 2251 N N . THR A 1 284 ? 23.727 -11.011 -10.971 1.00 93.06 284 THR A N 1
ATOM 2252 C CA . THR A 1 284 ? 22.343 -10.558 -10.865 1.00 93.06 284 THR A CA 1
ATOM 2253 C C . THR A 1 284 ? 21.519 -11.066 -12.062 1.00 93.06 284 THR A C 1
ATOM 2255 O O . THR A 1 284 ? 22.092 -11.380 -13.112 1.00 93.06 284 THR A O 1
ATOM 2258 N N . PRO A 1 285 ? 20.179 -11.171 -11.947 1.00 89.75 285 PRO A N 1
ATOM 2259 C CA . PRO A 1 285 ? 19.322 -11.680 -13.028 1.00 89.75 285 PRO A CA 1
ATOM 2260 C C . PRO A 1 285 ? 19.402 -10.890 -14.343 1.00 89.75 285 PRO A C 1
ATOM 2262 O O . PRO A 1 285 ? 19.162 -11.441 -15.412 1.00 89.75 285 PRO A O 1
ATOM 2265 N N . ASP A 1 286 ? 19.764 -9.611 -14.270 1.00 89.62 286 ASP A N 1
ATOM 2266 C CA . ASP A 1 286 ? 20.001 -8.701 -15.397 1.00 89.62 286 ASP A CA 1
ATOM 2267 C C . ASP A 1 286 ? 21.437 -8.786 -15.965 1.00 89.62 286 ASP A C 1
ATOM 2269 O O . ASP A 1 286 ? 21.795 -8.045 -16.877 1.00 89.62 286 ASP A O 1
ATOM 2273 N N . GLY A 1 287 ? 22.254 -9.727 -15.480 1.00 94.19 287 GLY A N 1
ATOM 2274 C CA . GLY A 1 287 ? 23.538 -10.106 -16.077 1.00 94.19 287 GLY A CA 1
ATOM 2275 C C . GLY A 1 287 ? 24.772 -9.391 -15.520 1.00 94.19 287 GLY A C 1
ATOM 2276 O O . GLY A 1 287 ? 25.892 -9.725 -15.925 1.00 94.19 287 GLY A O 1
ATOM 2277 N N . TYR A 1 288 ? 24.612 -8.460 -14.577 1.00 94.75 288 TYR A N 1
ATOM 2278 C CA . TYR A 1 288 ? 25.733 -7.796 -13.906 1.00 94.75 288 TYR A CA 1
ATOM 2279 C C . TYR A 1 288 ? 26.375 -8.695 -12.843 1.00 94.75 288 TYR A C 1
ATOM 2281 O O . TYR A 1 288 ? 25.792 -9.676 -12.387 1.00 94.75 288 TYR A O 1
ATOM 2289 N N . LYS A 1 289 ? 27.613 -8.382 -12.450 1.00 96.88 289 LYS A N 1
ATOM 2290 C CA . LYS A 1 289 ? 28.339 -9.095 -11.392 1.00 96.88 289 LYS A CA 1
ATOM 2291 C C . LYS A 1 289 ? 28.542 -8.173 -10.195 1.00 96.88 289 LYS A C 1
ATOM 2293 O O . LYS A 1 289 ? 28.914 -7.015 -10.373 1.00 96.88 289 LYS A O 1
ATOM 2298 N N . VAL A 1 290 ? 28.331 -8.694 -8.992 1.00 95.56 290 VAL A N 1
ATOM 2299 C CA . VAL A 1 290 ? 28.673 -8.016 -7.735 1.00 95.56 290 VAL A CA 1
ATOM 2300 C C . VAL A 1 290 ? 29.837 -8.729 -7.046 1.00 95.56 290 VAL A C 1
ATOM 2302 O O . VAL A 1 290 ? 29.981 -9.949 -7.158 1.00 95.56 290 VAL A O 1
ATOM 2305 N N . ASP A 1 291 ? 30.701 -7.972 -6.374 1.00 96.81 291 ASP A N 1
ATOM 2306 C CA . ASP A 1 291 ? 31.873 -8.501 -5.671 1.00 96.81 291 ASP A CA 1
ATOM 2307 C C . ASP A 1 291 ? 31.552 -8.988 -4.242 1.00 96.81 291 ASP A C 1
ATOM 2309 O O . ASP A 1 291 ? 30.390 -9.095 -3.841 1.00 96.81 291 ASP A O 1
ATOM 2313 N N . GLY A 1 292 ? 32.593 -9.299 -3.461 1.00 94.00 292 GLY A N 1
ATOM 2314 C CA . GLY A 1 292 ? 32.468 -9.799 -2.087 1.00 94.00 292 GLY A CA 1
ATOM 2315 C C . GLY A 1 292 ? 31.959 -8.779 -1.073 1.00 94.00 292 GLY A C 1
ATOM 2316 O O . GLY A 1 292 ? 31.581 -9.166 0.028 1.00 94.00 292 GLY A O 1
ATOM 2317 N N . SER A 1 293 ? 31.906 -7.500 -1.443 1.00 94.12 293 SER A N 1
ATOM 2318 C CA . SER A 1 293 ? 31.221 -6.454 -0.680 1.00 94.12 293 SER A CA 1
ATOM 2319 C C . SER A 1 293 ? 29.766 -6.254 -1.127 1.00 94.12 293 SER A C 1
ATOM 2321 O O . SER A 1 293 ? 29.036 -5.480 -0.514 1.00 94.12 293 SER A O 1
ATOM 2323 N N . GLY A 1 294 ? 29.337 -6.942 -2.192 1.00 94.50 294 GLY A N 1
ATOM 2324 C CA . GLY A 1 294 ? 28.032 -6.774 -2.837 1.00 94.50 294 GLY A CA 1
ATOM 2325 C C . GLY A 1 294 ? 27.964 -5.606 -3.817 1.00 94.50 294 GLY A C 1
ATOM 2326 O O . GLY A 1 294 ? 26.910 -5.349 -4.400 1.00 94.50 294 GLY A O 1
ATOM 2327 N N . LYS A 1 295 ? 29.077 -4.897 -4.031 1.00 95.62 295 LYS A N 1
ATOM 2328 C CA . LYS A 1 295 ? 29.133 -3.769 -4.954 1.00 95.62 295 LYS A CA 1
ATOM 2329 C C . LYS A 1 295 ? 29.226 -4.272 -6.390 1.00 95.62 295 LYS A C 1
ATOM 2331 O O . LYS A 1 295 ? 29.979 -5.195 -6.695 1.00 95.62 295 LYS A O 1
ATOM 2336 N N . TRP A 1 296 ? 28.476 -3.641 -7.284 1.00 93.81 296 TRP A N 1
ATOM 2337 C CA . TRP A 1 296 ? 28.572 -3.871 -8.717 1.00 93.81 296 TRP A CA 1
ATOM 2338 C C . TRP A 1 296 ? 29.990 -3.614 -9.231 1.00 93.81 296 TRP A C 1
ATOM 2340 O O . TRP A 1 296 ? 30.598 -2.580 -8.937 1.00 93.81 296 TRP A O 1
ATOM 2350 N N . VAL A 1 297 ? 30.475 -4.550 -10.043 1.00 93.56 297 VAL A N 1
ATOM 2351 C CA . VAL A 1 297 ? 31.740 -4.463 -10.766 1.00 93.56 297 VAL A CA 1
ATOM 2352 C C . VAL A 1 297 ? 31.503 -4.603 -12.268 1.00 93.56 297 VAL A C 1
ATOM 2354 O O . VAL A 1 297 ? 30.633 -5.358 -12.714 1.00 93.56 297 VAL A O 1
ATOM 2357 N N . ARG A 1 298 ? 32.268 -3.831 -13.040 1.00 83.50 298 ARG A N 1
ATOM 2358 C CA . ARG A 1 298 ? 32.207 -3.810 -14.503 1.00 83.50 298 ARG A CA 1
ATOM 2359 C C . ARG A 1 298 ? 33.018 -4.944 -15.118 1.00 83.50 298 ARG A C 1
ATOM 2361 O O . ARG A 1 298 ? 34.085 -5.270 -14.555 1.00 83.50 298 ARG A O 1
#

Foldseek 3Di:
DDDDDDDDDDDDDDDDDDDDDDDDDPDDDDPPPPPDLAQPEEDEWEWAWDWDQDPPQQKIKIKTKTAFDQADFKKKKFKFKAAPPPRDGQGGSQDIDIGTGGNGMDIDMDMGGQVRPDWHKTKIWIWIWDDDPSYIYIYTYIYDIWTADPRGTDGPQRPDDDDDDDDDDDDDDDDDDDDDDFFDFADDPQATDGRNHTDEQDWDQDPVVRFIFGHHRVRGTDELDDDVQWHQHPVRGTDEQDWDQRPVVRFIWGQYNVRGTDECDDDDQWHQHNVRGTDEQDARPVGFGAYRVRGTDD

Organism: Streptococcus pneumoniae (NCBI:txid1313)

Secondary structure (DSSP, 8-state):
-----------------------SS---S-----------EEEEEEEEEEEEE-GGGSEEEEEEEES-EEEEEEEEEEEEEEETTT---SEEEEEEEEEEEESS-EEEEEEEE-TTPPSEEEEEEEEEEEEETTEEEEEEEEPPPEEEETTEEE-GGG-----------------------TT--EEETTEEEETTEEP-SEEEEETTTTEEEEE-TTSPBP-SEEETTEEE-GGGPBP-SEEEEETTTTEEEEE-TTSBBP-SEEETTEEE-TTSPBP-SSB-TTS-EE-TTSBEE-

Radius of gyration: 30.18 Å; chains: 1; bounding box: 95×35×108 Å

Sequence (298 aa):
MNKKKLLVCAVALSTVGVVSTIDTAGVLPFSAQTVHAEITRTENHEVKSKITPGSENGSIYVDMTVENVPVHYHVYIYADIVNAKTGQIPRKDTFNERFDRSSVPITKQGWTNFANVPDGEYYLQFHGEDDYRSVLYKFIGKSATFTVKDQKYVNPLDSSTPKETEKPTATETSKPATNSSSGQTGWSGSSYYKAGVKVVNQWIFDVQYNSYFYLNASGNFVQNAWSGSYYLKSGGYMAKSEWIYDNNYQSYYYLTAEGSYARNAWSGSYYLKSDGKMAVNERTPDGYKVDGSGKWVR

pLDDT: mean 74.32, std 22.09, range [22.61, 97.62]

InterPro domains:
  IPR018337 Cell wall/choline-binding repeat [PF19085] (261-296)